Protein AF-A0A0C9XW43-F1 (afdb_monomer_lite)

InterPro domains:
  IPR022085 Oxopyrrolidines biosynthesis cluster protein G [PF12311] (62-272)
  IPR053204 Oxopyrrolidines Biosynthesis-associated Protein [PTHR38797] (157-286)

Organism: NCBI:txid1095629

Structure (mmCIF, N/CA/C/O backbone):
data_AF-A0A0C9XW43-F1
#
_entry.id   AF-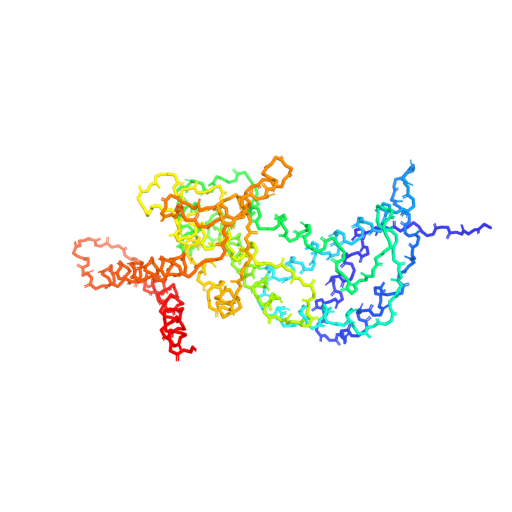A0A0C9XW43-F1
#
loop_
_atom_site.group_PDB
_atom_site.id
_atom_site.type_symbol
_atom_site.label_atom_id
_atom_site.label_alt_id
_atom_site.label_comp_id
_atom_site.label_asym_id
_atom_site.label_entity_id
_atom_site.label_seq_id
_atom_site.pdbx_PDB_ins_code
_atom_site.Cartn_x
_atom_site.Cartn_y
_atom_site.Cartn_z
_atom_site.occupancy
_atom_site.B_iso_or_equiv
_atom_site.auth_seq_id
_atom_site.auth_comp_id
_atom_site.auth_asym_id
_atom_site.auth_atom_id
_atom_site.pdbx_PDB_model_num
ATOM 1 N N . MET A 1 1 ? 35.382 6.216 -30.312 1.00 32.62 1 MET A N 1
ATOM 2 C CA . MET A 1 1 ? 34.683 7.219 -29.485 1.00 32.62 1 MET A CA 1
ATOM 3 C C . MET A 1 1 ? 33.214 6.845 -29.474 1.00 32.62 1 MET A C 1
ATOM 5 O O . MET A 1 1 ? 32.541 7.084 -30.466 1.00 32.62 1 MET A O 1
ATOM 9 N N . ALA A 1 2 ? 32.758 6.152 -28.429 1.00 34.12 2 ALA A N 1
ATOM 10 C CA . ALA A 1 2 ? 31.335 5.898 -28.245 1.00 34.12 2 ALA A CA 1
ATOM 11 C C . ALA A 1 2 ? 30.683 7.240 -27.905 1.00 34.12 2 ALA A C 1
ATOM 13 O O . ALA A 1 2 ? 31.051 7.876 -26.918 1.00 34.12 2 ALA A O 1
ATOM 14 N N . THR A 1 3 ? 29.789 7.711 -28.767 1.00 35.75 3 THR A N 1
ATOM 15 C CA . THR A 1 3 ? 28.921 8.852 -28.485 1.00 35.75 3 THR A CA 1
ATOM 16 C C . THR A 1 3 ? 27.992 8.429 -27.355 1.00 35.75 3 THR A C 1
ATOM 18 O O . THR A 1 3 ? 26.973 7.789 -27.602 1.00 35.75 3 THR A O 1
ATOM 21 N N . GLY A 1 4 ? 28.400 8.691 -26.112 1.00 41.75 4 GLY A N 1
ATOM 22 C CA . GLY A 1 4 ? 27.575 8.448 -24.938 1.00 41.75 4 GLY A CA 1
ATOM 23 C C . GLY A 1 4 ? 26.322 9.299 -25.056 1.00 41.75 4 GLY A C 1
ATOM 24 O O . GLY A 1 4 ? 26.371 10.508 -24.847 1.00 41.75 4 GLY A O 1
ATOM 25 N N . ILE A 1 5 ? 25.216 8.680 -25.461 1.00 50.56 5 ILE A N 1
ATOM 26 C CA . ILE A 1 5 ? 23.897 9.288 -25.345 1.00 50.56 5 ILE A CA 1
ATOM 27 C C . ILE A 1 5 ? 23.695 9.499 -23.847 1.00 50.56 5 ILE A C 1
ATOM 29 O O . ILE A 1 5 ? 23.709 8.529 -23.091 1.00 50.56 5 ILE A O 1
ATOM 33 N N . SER A 1 6 ? 23.578 10.754 -23.410 1.00 56.31 6 SER A N 1
ATOM 34 C CA . SER A 1 6 ? 23.291 11.057 -22.011 1.00 56.31 6 SER A CA 1
ATOM 35 C C . SER A 1 6 ? 21.967 10.391 -21.643 1.00 56.31 6 SER A C 1
ATOM 37 O O . SER A 1 6 ? 20.920 10.731 -22.200 1.00 56.31 6 SER A O 1
ATOM 39 N N . PHE A 1 7 ? 22.017 9.415 -20.746 1.00 66.06 7 PHE A N 1
ATOM 40 C CA . PHE A 1 7 ? 20.831 8.764 -20.223 1.00 66.06 7 PHE A CA 1
ATOM 41 C C . PHE A 1 7 ? 20.297 9.616 -19.073 1.00 66.06 7 PHE A C 1
ATOM 43 O O . PHE A 1 7 ? 21.024 9.885 -18.125 1.00 66.06 7 PHE A O 1
ATOM 50 N N . ASN A 1 8 ? 19.052 10.082 -19.174 1.00 77.94 8 ASN A N 1
ATOM 51 C CA . ASN A 1 8 ? 18.356 10.742 -18.072 1.00 77.94 8 ASN A CA 1
ATOM 52 C C . ASN A 1 8 ? 17.362 9.728 -17.472 1.00 77.94 8 ASN A C 1
ATOM 54 O O . ASN A 1 8 ? 16.327 9.476 -18.103 1.00 77.94 8 ASN A O 1
ATOM 58 N N . PRO A 1 9 ? 17.666 9.138 -16.298 1.00 75.94 9 PRO A N 1
ATOM 59 C CA . PRO A 1 9 ? 16.843 8.106 -15.668 1.00 75.94 9 PRO A CA 1
ATOM 60 C C . PRO A 1 9 ? 15.385 8.528 -15.479 1.00 75.94 9 PRO A C 1
ATOM 62 O O . PRO A 1 9 ? 14.469 7.797 -15.858 1.00 75.94 9 PRO A O 1
ATOM 65 N N . THR A 1 10 ? 15.164 9.748 -14.988 1.00 79.81 10 THR A N 1
ATOM 66 C CA . THR A 1 10 ? 13.828 10.299 -14.737 1.00 79.81 10 THR A CA 1
ATOM 67 C C . THR A 1 10 ? 13.021 10.439 -16.023 1.00 79.81 10 THR A C 1
ATOM 69 O O . THR A 1 10 ? 11.868 10.019 -16.086 1.00 79.81 10 THR A O 1
ATOM 72 N N . SER A 1 11 ? 13.621 11.001 -17.078 1.00 83.19 11 SER A N 1
ATOM 73 C CA . SER A 1 11 ? 12.922 11.213 -18.354 1.00 83.19 11 SER A CA 1
ATOM 74 C C . SER A 1 11 ? 12.492 9.887 -18.976 1.00 83.19 11 SER A C 1
ATOM 76 O O . SER A 1 11 ? 11.376 9.773 -19.477 1.00 83.19 11 SER A O 1
ATOM 78 N N . ARG A 1 12 ? 13.341 8.857 -18.881 1.00 83.00 12 ARG A N 1
ATOM 79 C CA . ARG A 1 12 ? 13.002 7.519 -19.369 1.00 83.00 12 ARG A CA 1
ATOM 80 C C . ARG A 1 12 ? 11.888 6.883 -18.561 1.00 83.00 12 ARG A C 1
ATOM 82 O O . ARG A 1 12 ? 10.932 6.408 -19.162 1.00 83.00 12 ARG A O 1
ATOM 89 N N . ALA A 1 13 ? 11.958 6.924 -17.231 1.00 86.38 13 ALA A N 1
ATOM 90 C CA . ALA A 1 13 ? 10.871 6.438 -16.386 1.00 86.38 13 ALA A CA 1
ATOM 91 C C . ALA A 1 13 ? 9.528 7.098 -16.757 1.00 86.38 13 ALA A C 1
ATOM 93 O O . ALA A 1 13 ? 8.529 6.406 -16.931 1.00 86.38 13 ALA A O 1
ATOM 94 N N . VAL A 1 14 ? 9.508 8.415 -16.992 1.00 86.75 14 VAL A N 1
ATOM 95 C CA . VAL A 1 14 ? 8.299 9.135 -17.428 1.00 86.75 14 VAL A CA 1
ATOM 96 C C . VAL A 1 14 ? 7.764 8.625 -18.772 1.00 86.75 14 VAL A C 1
ATOM 98 O O . VAL A 1 14 ? 6.556 8.418 -18.900 1.00 86.75 14 VAL A O 1
ATOM 101 N N . GLU A 1 15 ? 8.633 8.387 -19.759 1.00 87.06 15 GLU A N 1
ATOM 102 C CA . GLU A 1 15 ? 8.242 7.797 -21.049 1.00 87.06 15 GLU A CA 1
ATOM 103 C C . GLU A 1 15 ? 7.612 6.409 -20.862 1.00 87.06 15 GLU A C 1
ATOM 105 O O . GLU A 1 15 ? 6.527 6.153 -21.384 1.00 87.06 15 GLU A O 1
ATOM 110 N N . PHE A 1 16 ? 8.231 5.536 -20.060 1.00 88.50 16 PHE A N 1
ATOM 111 C CA . PHE A 1 16 ? 7.689 4.205 -19.764 1.00 88.50 16 PHE A CA 1
ATOM 112 C C . PHE A 1 16 ? 6.312 4.265 -19.126 1.00 88.50 16 PHE A C 1
ATOM 114 O O . PHE A 1 16 ? 5.402 3.548 -19.533 1.00 88.50 16 PHE A O 1
ATOM 121 N N . ILE A 1 17 ? 6.139 5.145 -18.145 1.00 91.94 17 ILE A N 1
ATOM 122 C CA . ILE A 1 17 ? 4.870 5.307 -17.442 1.00 91.94 17 ILE A CA 1
ATOM 123 C C . ILE A 1 17 ? 3.783 5.858 -18.367 1.00 91.94 17 ILE A C 1
ATOM 125 O O . ILE A 1 17 ? 2.618 5.469 -18.241 1.00 91.94 17 ILE A O 1
ATOM 129 N N . ALA A 1 18 ? 4.141 6.710 -19.330 1.00 90.06 18 ALA A N 1
ATOM 130 C CA . ALA A 1 18 ? 3.214 7.150 -20.366 1.00 90.06 18 ALA A CA 1
ATOM 131 C C . ALA A 1 18 ? 2.765 5.980 -21.260 1.00 90.06 18 ALA A C 1
ATOM 133 O O . ALA A 1 18 ? 1.567 5.837 -21.502 1.00 90.06 18 ALA A O 1
ATOM 134 N N . VAL A 1 19 ? 3.692 5.114 -21.683 1.00 90.56 19 VAL A N 1
ATOM 135 C CA . VAL A 1 19 ? 3.380 3.925 -22.497 1.00 90.56 19 VAL A CA 1
ATOM 136 C C . VAL A 1 19 ? 2.568 2.895 -21.702 1.00 90.56 19 VAL A C 1
ATOM 138 O O . VAL A 1 19 ? 1.585 2.363 -22.209 1.00 90.56 19 VAL A O 1
ATOM 141 N N . LEU A 1 20 ? 2.911 2.647 -20.435 1.00 91.12 20 LEU A N 1
ATOM 142 C CA . LEU A 1 20 ? 2.171 1.728 -19.565 1.00 91.12 20 LEU A CA 1
ATOM 143 C C . LEU A 1 20 ? 0.712 2.170 -19.383 1.00 91.12 20 LEU A C 1
ATOM 145 O O . LEU A 1 20 ? -0.194 1.332 -19.367 1.00 91.12 20 LEU A O 1
ATOM 149 N N . ARG A 1 21 ? 0.475 3.484 -19.284 1.00 90.12 21 ARG A N 1
ATOM 150 C CA . ARG A 1 21 ? -0.870 4.069 -19.190 1.00 90.12 21 ARG A CA 1
ATOM 151 C C . ARG A 1 21 ? -1.683 3.889 -20.472 1.00 90.12 21 ARG A C 1
ATOM 153 O O . ARG A 1 21 ? -2.909 3.821 -20.399 1.00 90.12 21 ARG A O 1
ATOM 160 N N . ASP A 1 22 ? -1.036 3.828 -21.631 1.00 91.50 22 ASP A N 1
ATOM 161 C CA . ASP A 1 22 ? -1.726 3.644 -22.900 1.00 91.50 22 ASP A CA 1
ATOM 162 C C . ASP A 1 22 ? -2.261 2.210 -23.021 1.00 91.50 22 ASP A C 1
ATOM 164 O O . ASP A 1 22 ? -1.538 1.255 -23.300 1.00 91.50 22 ASP A O 1
ATOM 168 N N . THR A 1 23 ? -3.571 2.056 -22.822 1.00 90.88 23 THR A N 1
ATOM 169 C CA . THR A 1 23 ? -4.258 0.760 -22.895 1.00 90.88 23 THR A CA 1
ATOM 170 C C . THR A 1 23 ? -4.267 0.141 -24.293 1.00 90.88 23 THR A C 1
ATOM 172 O O . THR A 1 23 ? -4.619 -1.028 -24.426 1.00 90.88 23 THR A O 1
ATOM 175 N N . THR A 1 24 ? -3.910 0.903 -25.332 1.00 93.50 24 THR A N 1
ATOM 176 C CA . THR A 1 24 ? -3.815 0.394 -26.707 1.00 93.50 24 THR A CA 1
ATOM 177 C C . THR A 1 24 ? -2.497 -0.334 -26.974 1.00 93.50 24 THR A C 1
ATOM 179 O O . THR A 1 24 ? -2.411 -1.106 -27.928 1.00 93.50 24 THR A O 1
ATOM 182 N N . VAL A 1 25 ? -1.492 -0.145 -26.112 1.00 93.00 25 VAL A N 1
ATOM 183 C CA . VAL A 1 25 ? -0.194 -0.817 -26.209 1.00 93.00 25 VAL A CA 1
ATOM 184 C C . VAL A 1 25 ? -0.242 -2.153 -25.446 1.00 93.00 25 VAL A C 1
ATOM 186 O O . VAL A 1 25 ? -0.594 -2.162 -24.259 1.00 93.00 25 VAL A O 1
ATOM 189 N N . PRO A 1 26 ? 0.103 -3.293 -26.077 1.00 93.56 26 PRO A N 1
ATOM 190 C CA . PRO A 1 26 ? 0.253 -4.579 -25.388 1.00 93.56 26 PRO A CA 1
ATOM 191 C C . PRO A 1 26 ? 1.299 -4.506 -24.271 1.00 93.56 26 PRO A C 1
ATOM 193 O O . PRO A 1 26 ? 2.324 -3.845 -24.434 1.00 93.56 26 PRO A O 1
ATOM 196 N N . LEU A 1 27 ? 1.053 -5.167 -23.136 1.00 92.69 27 LEU A N 1
ATOM 197 C CA . LEU A 1 27 ? 1.941 -5.088 -21.969 1.00 92.69 27 LEU A CA 1
ATOM 198 C C . LEU A 1 27 ? 3.315 -5.711 -22.239 1.00 92.69 27 LEU A C 1
ATOM 200 O O . LEU A 1 27 ? 4.316 -5.226 -21.720 1.00 92.69 27 LEU A O 1
ATOM 204 N N . GLU A 1 28 ? 3.364 -6.724 -23.098 1.00 90.44 28 GLU A N 1
ATOM 205 C CA . GLU A 1 28 ? 4.580 -7.392 -23.553 1.00 90.44 28 GLU A CA 1
ATOM 206 C C . GLU A 1 28 ? 5.522 -6.390 -24.224 1.00 90.44 28 GLU A C 1
ATOM 208 O O . GLU A 1 28 ? 6.699 -6.329 -23.883 1.00 90.44 28 GLU A O 1
ATOM 213 N N . ASN A 1 29 ? 4.985 -5.510 -25.075 1.00 89.88 29 ASN A N 1
ATOM 214 C CA . ASN A 1 29 ? 5.769 -4.461 -25.726 1.00 89.88 29 ASN A CA 1
ATOM 215 C C . ASN A 1 29 ? 6.320 -3.448 -24.708 1.00 89.88 29 ASN A C 1
ATOM 217 O O . ASN A 1 29 ? 7.413 -2.912 -24.891 1.00 89.88 29 ASN A O 1
ATOM 221 N N . VAL A 1 30 ? 5.569 -3.164 -23.635 1.00 89.19 30 VAL A N 1
ATOM 222 C CA . VAL A 1 30 ? 6.032 -2.273 -22.557 1.00 89.19 30 VAL A CA 1
ATOM 223 C C . VAL A 1 30 ? 7.171 -2.925 -21.773 1.00 89.19 30 VAL A C 1
ATOM 225 O O . VAL A 1 30 ? 8.178 -2.274 -21.496 1.00 89.19 30 VAL A O 1
ATOM 228 N N . ALA A 1 31 ? 7.032 -4.210 -21.442 1.00 86.94 31 ALA A N 1
ATOM 229 C CA . ALA A 1 31 ? 8.045 -4.971 -20.723 1.00 86.94 31 ALA A CA 1
ATOM 230 C C . ALA A 1 31 ? 9.330 -5.137 -21.553 1.00 86.94 31 ALA A C 1
ATOM 232 O O . ALA A 1 31 ? 10.424 -4.886 -21.048 1.00 86.94 31 ALA A O 1
ATOM 233 N N . GLU A 1 32 ? 9.210 -5.457 -22.845 1.00 85.69 32 GLU A N 1
ATOM 234 C CA . GLU A 1 32 ? 10.343 -5.533 -23.776 1.00 85.69 32 GLU A CA 1
ATOM 235 C C . GLU A 1 32 ? 11.112 -4.212 -23.863 1.00 85.69 32 GLU A C 1
ATOM 237 O O . GLU A 1 32 ? 12.344 -4.215 -23.887 1.00 85.69 32 GLU A O 1
ATOM 242 N N . LEU A 1 33 ? 10.411 -3.072 -23.850 1.00 84.44 33 LEU A N 1
ATOM 243 C CA . LEU A 1 33 ? 11.059 -1.763 -23.873 1.00 84.44 33 LEU A CA 1
ATOM 244 C C . LEU A 1 33 ? 11.955 -1.565 -22.635 1.00 84.44 33 LEU A C 1
ATOM 246 O O . LEU A 1 33 ? 13.055 -1.032 -22.768 1.00 84.44 33 LEU A O 1
ATOM 250 N N . ILE A 1 34 ? 11.534 -2.031 -21.454 1.00 82.56 34 ILE A N 1
ATOM 251 C CA . ILE A 1 34 ? 12.327 -1.938 -20.214 1.00 82.56 34 ILE A CA 1
ATOM 252 C C . ILE A 1 34 ? 13.507 -2.908 -20.254 1.00 82.56 34 ILE A C 1
ATOM 254 O O . ILE A 1 34 ? 14.633 -2.527 -19.940 1.00 82.56 34 ILE A O 1
ATOM 258 N N . ILE A 1 35 ? 13.272 -4.140 -20.702 1.00 80.94 35 ILE A N 1
ATOM 259 C CA . ILE A 1 35 ? 14.308 -5.173 -20.843 1.00 80.94 35 ILE A CA 1
ATOM 260 C C . ILE A 1 35 ? 15.390 -4.750 -21.845 1.00 80.94 35 ILE A C 1
ATOM 262 O O . ILE A 1 35 ? 16.558 -5.103 -21.686 1.00 80.94 35 ILE A O 1
ATOM 266 N N . SER A 1 36 ? 15.019 -3.973 -22.865 1.00 79.50 36 SER A N 1
ATOM 267 C CA . SER A 1 36 ? 15.947 -3.462 -23.878 1.00 79.50 36 SER A CA 1
ATOM 268 C C . SER A 1 36 ? 16.881 -2.353 -23.378 1.00 79.50 36 SER A C 1
ATOM 270 O O . SER A 1 36 ? 17.785 -1.941 -24.111 1.00 79.50 36 SER A O 1
ATOM 272 N N . LEU A 1 37 ? 16.684 -1.854 -22.150 1.00 74.25 37 LEU A N 1
ATOM 273 C CA . LEU A 1 37 ? 17.518 -0.793 -21.600 1.00 74.25 37 LEU A CA 1
ATOM 274 C C . LEU A 1 37 ? 18.972 -1.257 -21.406 1.00 74.25 37 LEU A C 1
ATOM 276 O O . LEU A 1 37 ? 19.214 -2.398 -20.999 1.00 74.25 37 LEU A O 1
ATOM 280 N N . PRO A 1 38 ? 19.959 -0.374 -21.660 1.00 67.81 38 PRO A N 1
ATOM 281 C CA . PRO A 1 38 ? 21.356 -0.673 -21.371 1.00 67.81 38 PRO A CA 1
ATOM 282 C C . PRO A 1 38 ? 21.549 -1.072 -19.904 1.00 67.81 38 PRO A C 1
ATOM 284 O O . PRO A 1 38 ? 20.895 -0.533 -19.016 1.00 67.81 38 PRO A O 1
ATOM 287 N N . ARG A 1 39 ? 22.460 -2.013 -19.642 1.00 65.75 39 ARG A N 1
ATOM 288 C CA . ARG A 1 39 ? 22.745 -2.505 -18.278 1.00 65.75 39 ARG A CA 1
ATOM 289 C C . ARG A 1 39 ? 23.665 -1.572 -17.488 1.00 65.75 39 ARG A C 1
ATOM 291 O O . ARG A 1 39 ? 23.738 -1.668 -16.271 1.00 65.75 39 ARG A O 1
ATOM 298 N N . ASP A 1 40 ? 24.377 -0.698 -18.188 1.00 60.62 40 ASP A N 1
ATOM 299 C CA . ASP A 1 40 ? 25.392 0.223 -17.682 1.00 60.62 40 ASP A CA 1
ATOM 300 C C . ASP A 1 40 ? 24.899 1.678 -17.709 1.00 60.62 40 ASP A C 1
ATOM 302 O O . ASP A 1 40 ? 25.626 2.584 -18.125 1.00 60.62 40 ASP A O 1
ATOM 306 N N . LEU A 1 41 ? 23.648 1.902 -17.282 1.00 62.66 41 LEU A N 1
ATOM 307 C CA . LEU A 1 41 ? 23.069 3.242 -17.161 1.00 62.66 41 LEU A CA 1
ATOM 308 C C . LEU A 1 41 ? 23.917 4.075 -16.199 1.00 62.66 41 LEU A C 1
ATOM 310 O O . LEU A 1 41 ? 23.804 3.959 -14.982 1.00 62.66 41 LEU A O 1
ATOM 314 N N . ARG A 1 42 ? 24.771 4.932 -16.757 1.00 55.34 42 ARG A N 1
ATOM 315 C CA . ARG A 1 42 ? 25.536 5.896 -15.970 1.00 55.34 42 ARG A CA 1
ATOM 316 C C . ARG A 1 42 ? 24.593 6.989 -15.478 1.00 55.34 42 ARG A C 1
ATOM 318 O O . ARG A 1 42 ? 23.751 7.457 -16.247 1.00 55.34 42 ARG A O 1
ATOM 325 N N . GLY A 1 43 ? 24.750 7.367 -14.210 1.00 51.91 43 GLY A N 1
ATOM 326 C CA . GLY A 1 43 ? 24.054 8.500 -13.605 1.00 51.91 43 GLY A CA 1
ATOM 327 C C . GLY A 1 43 ? 24.307 9.805 -14.364 1.00 51.91 43 GLY A C 1
ATOM 328 O O . GLY A 1 43 ? 25.201 9.907 -15.210 1.00 51.91 43 GLY A O 1
ATOM 329 N N . VAL A 1 44 ? 23.473 10.809 -14.091 1.00 48.00 44 VAL A N 1
ATOM 330 C CA . VAL A 1 44 ? 23.533 12.117 -14.765 1.00 48.00 44 VAL A CA 1
ATOM 331 C C . VAL A 1 44 ? 24.705 12.962 -14.245 1.00 48.00 44 VAL A C 1
ATOM 333 O O . VAL A 1 44 ? 25.126 13.893 -14.938 1.00 48.00 44 VAL A O 1
ATOM 336 N N . TYR A 1 45 ? 25.271 12.649 -13.072 1.00 47.78 45 TYR A N 1
ATOM 337 C CA . TYR A 1 45 ? 26.308 13.470 -12.456 1.00 47.78 45 TYR A CA 1
ATOM 338 C C . TYR A 1 45 ? 27.722 12.942 -12.731 1.00 47.78 45 TYR A C 1
ATOM 340 O O . TYR A 1 45 ? 28.019 11.748 -12.777 1.00 47.78 45 TYR A O 1
ATOM 348 N N . ALA A 1 46 ? 28.633 13.884 -12.991 1.00 39.47 46 ALA A N 1
ATOM 349 C CA . ALA A 1 46 ? 30.032 13.585 -13.250 1.00 39.47 46 ALA A CA 1
ATOM 350 C C . ALA A 1 46 ? 30.718 13.148 -11.946 1.00 39.47 46 ALA A C 1
ATOM 352 O O . ALA A 1 46 ? 31.082 13.994 -11.132 1.00 39.47 46 ALA A O 1
ATOM 353 N N . GLY A 1 47 ? 30.914 11.840 -11.773 1.00 50.72 47 GLY A N 1
ATOM 354 C CA . GLY A 1 47 ? 31.555 11.255 -10.590 1.00 50.72 47 GLY A CA 1
ATOM 355 C C . GLY A 1 47 ? 30.817 10.047 -10.016 1.00 50.72 47 GLY A C 1
ATOM 356 O O . GLY A 1 47 ? 31.430 9.301 -9.259 1.00 50.72 47 GLY A O 1
ATOM 357 N N . ASP A 1 48 ? 29.563 9.843 -10.420 1.00 50.78 48 ASP A N 1
ATOM 358 C CA . ASP A 1 48 ? 28.714 8.740 -9.973 1.00 50.78 48 ASP A CA 1
ATOM 359 C C . ASP A 1 48 ? 29.304 7.386 -10.381 1.00 50.78 48 ASP A C 1
ATOM 361 O O . ASP A 1 48 ? 29.811 7.206 -11.502 1.00 50.78 48 ASP A O 1
ATOM 365 N N . GLU A 1 49 ? 29.224 6.405 -9.480 1.00 55.28 49 GLU A N 1
ATOM 366 C CA . GLU A 1 49 ? 29.548 5.030 -9.839 1.00 55.28 49 GLU A CA 1
ATOM 367 C C . GLU A 1 49 ? 28.581 4.531 -10.940 1.00 55.28 49 GLU A C 1
ATOM 369 O O . GLU A 1 49 ? 27.418 4.937 -10.993 1.00 55.28 49 GLU A O 1
ATOM 374 N N . PRO A 1 50 ? 29.014 3.631 -11.848 1.00 52.28 50 PRO A N 1
ATOM 375 C CA . PRO A 1 50 ? 28.204 3.154 -12.982 1.00 52.28 50 PRO A CA 1
ATOM 376 C C . PRO A 1 50 ? 26.840 2.522 -12.636 1.00 52.28 50 PRO A C 1
ATOM 378 O O . PRO A 1 50 ? 26.091 2.179 -13.544 1.00 52.28 50 PRO A O 1
ATOM 381 N N . ASN A 1 51 ? 26.548 2.315 -11.353 1.00 56.53 51 ASN A N 1
ATOM 382 C CA . ASN A 1 51 ? 25.365 1.658 -10.801 1.00 56.53 51 ASN A CA 1
ATOM 383 C C . ASN A 1 51 ? 24.311 2.648 -10.246 1.00 56.53 51 ASN A C 1
ATOM 385 O O . ASN A 1 51 ? 23.173 2.234 -10.019 1.00 56.53 51 ASN A O 1
ATOM 389 N N . GLU A 1 52 ? 24.633 3.937 -10.073 1.00 63.53 52 GLU A N 1
ATOM 390 C CA . GLU A 1 52 ? 23.690 4.934 -9.530 1.00 63.53 52 GLU A CA 1
ATOM 391 C C . GLU A 1 52 ? 22.571 5.278 -10.529 1.00 63.53 52 GLU A C 1
ATOM 393 O O . GLU A 1 52 ? 21.404 5.369 -10.153 1.00 63.53 52 GLU A O 1
ATOM 398 N N . GLY A 1 53 ? 22.872 5.329 -11.832 1.00 75.94 53 GLY A N 1
ATOM 399 C CA . GLY A 1 53 ? 21.866 5.627 -12.861 1.00 75.94 53 GLY A CA 1
ATOM 400 C C . GLY A 1 53 ? 20.788 4.545 -13.024 1.00 75.94 53 GLY A C 1
ATOM 401 O O . GLY A 1 53 ? 19.652 4.858 -13.389 1.00 75.94 53 GLY A O 1
ATOM 402 N N . VAL A 1 54 ? 21.114 3.280 -12.729 1.00 79.19 54 VAL A N 1
ATOM 403 C CA . VAL A 1 54 ? 20.138 2.176 -12.694 1.00 79.19 54 VAL A CA 1
ATOM 404 C C . VAL A 1 54 ? 19.235 2.298 -11.465 1.00 79.19 54 VAL A C 1
ATOM 406 O O . VAL A 1 54 ? 18.022 2.128 -11.588 1.00 79.19 54 VAL A O 1
ATOM 409 N N . ALA A 1 55 ? 19.808 2.609 -10.298 1.00 84.31 55 ALA A N 1
ATOM 410 C CA . ALA A 1 55 ? 19.054 2.796 -9.061 1.00 84.31 55 ALA A CA 1
ATOM 411 C C . ALA A 1 55 ? 18.027 3.928 -9.202 1.00 84.31 55 ALA A C 1
ATOM 413 O O . ALA A 1 55 ? 16.844 3.712 -8.937 1.00 84.31 55 ALA A O 1
ATOM 414 N N . ASP A 1 56 ? 18.457 5.085 -9.712 1.00 85.69 56 ASP A N 1
ATOM 415 C CA . ASP A 1 56 ? 17.586 6.234 -9.972 1.00 85.69 56 ASP A CA 1
ATOM 416 C C . ASP A 1 56 ? 16.472 5.887 -10.960 1.00 85.69 56 ASP A C 1
ATOM 418 O O . ASP A 1 56 ? 15.306 6.213 -10.741 1.00 85.69 56 ASP A O 1
ATOM 422 N N . PHE A 1 57 ? 16.811 5.195 -12.052 1.00 87.06 57 PHE A N 1
ATOM 423 C CA . PHE A 1 57 ? 15.823 4.784 -13.045 1.00 87.06 57 PHE A CA 1
ATOM 424 C C . PHE A 1 57 ? 14.738 3.907 -12.418 1.00 87.06 57 PHE A C 1
ATOM 426 O O . PHE A 1 57 ? 13.553 4.186 -12.595 1.00 87.06 57 PHE A O 1
ATOM 433 N N . LEU A 1 58 ? 15.139 2.869 -11.679 1.00 89.00 58 LEU A N 1
ATOM 434 C CA . LEU A 1 58 ? 14.215 1.950 -11.016 1.00 89.00 58 LEU A CA 1
ATOM 435 C C . LEU A 1 58 ? 13.373 2.670 -9.961 1.00 89.00 58 LEU A C 1
ATOM 437 O O . LEU A 1 58 ? 12.169 2.438 -9.886 1.00 89.00 58 LEU A O 1
ATOM 441 N N . TRP A 1 59 ? 13.974 3.582 -9.194 1.00 91.88 59 TRP A N 1
ATOM 442 C CA . TRP A 1 59 ? 13.252 4.406 -8.229 1.00 91.88 59 TRP A CA 1
ATOM 443 C C . TRP A 1 59 ? 12.137 5.211 -8.905 1.00 91.88 59 TRP A C 1
ATOM 445 O O . TRP A 1 59 ? 10.966 5.063 -8.551 1.00 91.88 59 TRP A O 1
ATOM 455 N N . PHE A 1 60 ? 12.468 5.997 -9.936 1.00 92.19 60 PHE A N 1
ATOM 456 C CA . PHE A 1 60 ? 11.485 6.812 -10.657 1.00 92.19 60 PHE A CA 1
ATOM 457 C C . PHE A 1 60 ? 10.462 5.972 -11.431 1.00 92.19 60 PHE A C 1
ATOM 459 O O . PHE A 1 60 ? 9.302 6.375 -11.550 1.00 92.19 60 PHE A O 1
ATOM 466 N N . LEU A 1 61 ? 10.861 4.804 -11.944 1.00 93.00 61 LEU A N 1
ATOM 467 C CA . LEU A 1 61 ? 9.948 3.852 -12.573 1.00 93.00 61 LEU A CA 1
ATOM 468 C C . LEU A 1 61 ? 8.884 3.403 -11.570 1.00 93.00 61 LEU A C 1
ATOM 470 O O . LEU A 1 61 ? 7.692 3.491 -11.868 1.00 93.00 61 LEU A O 1
ATOM 474 N N . TRP A 1 62 ? 9.290 2.965 -10.377 1.00 95.81 62 TRP A N 1
ATOM 475 C CA . TRP A 1 62 ? 8.349 2.510 -9.357 1.00 95.81 62 TRP A CA 1
ATOM 476 C C . TRP A 1 62 ? 7.522 3.646 -8.764 1.00 95.81 62 TRP A C 1
ATOM 478 O O . TRP A 1 62 ? 6.334 3.451 -8.520 1.00 95.81 62 TRP A O 1
ATOM 488 N N . GLU A 1 63 ? 8.081 4.847 -8.599 1.00 95.12 63 GLU A N 1
ATOM 489 C CA . GLU A 1 63 ? 7.296 6.015 -8.190 1.00 95.12 63 GLU A CA 1
ATOM 490 C C . GLU A 1 63 ? 6.189 6.326 -9.194 1.00 95.12 63 GLU A C 1
ATOM 492 O O . GLU A 1 63 ? 5.025 6.444 -8.813 1.00 95.12 63 GLU A O 1
ATOM 497 N N . GLY A 1 64 ? 6.528 6.407 -10.482 1.00 95.25 64 GLY A N 1
ATOM 498 C CA . GLY A 1 64 ? 5.543 6.674 -11.521 1.00 95.25 64 GLY A CA 1
ATOM 499 C C . GLY A 1 64 ? 4.541 5.528 -11.697 1.00 95.25 64 GLY A C 1
ATOM 500 O O . GLY A 1 64 ? 3.374 5.774 -12.006 1.00 95.25 64 GLY A O 1
ATOM 501 N N . PHE A 1 65 ? 4.959 4.284 -11.455 1.00 96.06 65 PHE A N 1
ATOM 502 C CA . PHE A 1 65 ? 4.084 3.113 -11.456 1.00 96.06 65 PHE A CA 1
ATOM 503 C C . PHE A 1 65 ? 3.054 3.177 -10.323 1.00 96.06 65 PHE A C 1
ATOM 505 O O . PHE A 1 65 ? 1.859 2.994 -10.564 1.00 96.06 65 PHE A O 1
ATOM 512 N N . LEU A 1 66 ? 3.489 3.490 -9.100 1.00 96.75 66 LEU A N 1
ATOM 513 C CA . LEU A 1 66 ? 2.588 3.636 -7.957 1.00 96.75 66 LEU A CA 1
ATOM 514 C C . LEU A 1 66 ? 1.692 4.872 -8.089 1.00 96.75 66 LEU A C 1
ATOM 516 O O . LEU A 1 66 ? 0.517 4.796 -7.739 1.00 96.75 66 LEU A O 1
ATOM 520 N N . ASP A 1 67 ? 2.171 5.955 -8.704 1.00 95.31 67 ASP A N 1
AT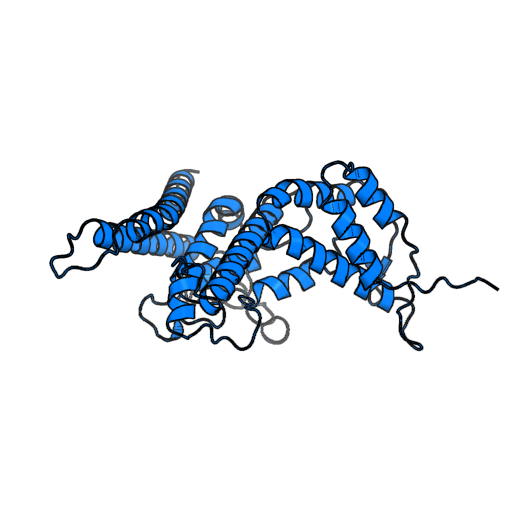OM 521 C CA . ASP A 1 67 ? 1.335 7.109 -9.051 1.00 95.31 67 ASP A CA 1
ATOM 522 C C . ASP A 1 67 ? 0.165 6.728 -9.982 1.00 95.31 67 ASP A C 1
ATOM 524 O O . ASP A 1 67 ? -0.903 7.342 -9.908 1.00 95.31 67 ASP A O 1
ATOM 528 N N . LEU A 1 68 ? 0.334 5.747 -10.883 1.00 94.38 68 LEU A N 1
ATOM 529 C CA . LEU A 1 68 ? -0.772 5.251 -11.718 1.00 94.38 68 LEU A CA 1
ATOM 530 C C . LEU A 1 68 ? -1.835 4.539 -10.878 1.00 94.38 68 LEU A C 1
ATOM 532 O O . LEU A 1 68 ? -3.027 4.735 -11.127 1.00 94.38 68 LEU A O 1
ATOM 536 N N . ALA A 1 69 ? -1.405 3.727 -9.909 1.00 94.75 69 ALA A N 1
ATOM 537 C CA . ALA A 1 69 ? -2.299 3.008 -9.008 1.00 94.75 69 ALA A CA 1
ATOM 538 C C . ALA A 1 69 ? -3.034 3.968 -8.059 1.00 94.75 69 ALA A C 1
ATOM 540 O O . ALA A 1 69 ? -4.249 3.896 -7.915 1.00 94.75 69 ALA A O 1
ATOM 541 N N . GLU A 1 70 ? -2.325 4.943 -7.490 1.00 94.94 70 GLU A N 1
ATOM 542 C CA . GLU A 1 70 ? -2.900 5.979 -6.628 1.00 94.94 70 GLU A CA 1
ATOM 543 C C . GLU A 1 70 ? -3.997 6.795 -7.329 1.00 94.94 70 GLU A C 1
ATOM 545 O O . GLU A 1 70 ? -5.012 7.132 -6.716 1.00 94.94 70 GLU A O 1
ATOM 550 N N . LYS A 1 71 ? -3.815 7.119 -8.615 1.00 93.12 71 LYS A N 1
ATOM 551 C CA . LYS A 1 71 ? -4.730 7.997 -9.364 1.00 93.12 71 LYS A CA 1
ATOM 552 C C . LYS A 1 71 ? -6.060 7.344 -9.729 1.00 93.12 71 LYS A C 1
ATOM 554 O O . LYS A 1 71 ? -7.083 8.022 -9.683 1.00 93.12 71 LYS A O 1
ATOM 559 N N . ASP A 1 72 ? -6.059 6.073 -10.130 1.00 91.06 72 ASP A N 1
ATOM 560 C CA . ASP A 1 72 ? -7.283 5.387 -10.558 1.00 91.06 72 ASP A CA 1
ATOM 561 C C . ASP A 1 72 ? -7.185 3.872 -10.345 1.00 91.06 72 ASP A C 1
ATOM 563 O O . ASP A 1 72 ? -6.343 3.189 -10.935 1.00 91.06 72 ASP A O 1
ATOM 567 N N . VAL A 1 73 ? -8.134 3.331 -9.578 1.00 91.25 73 VAL A N 1
ATOM 568 C CA . VAL A 1 73 ? -8.278 1.891 -9.323 1.00 91.25 73 VAL A CA 1
ATOM 569 C C . VAL A 1 73 ? -8.432 1.059 -10.597 1.00 91.25 73 VAL A C 1
ATOM 571 O O . VAL A 1 73 ? -8.107 -0.128 -10.604 1.00 91.25 73 VAL A O 1
ATOM 574 N N . LYS A 1 74 ? -8.895 1.660 -11.702 1.00 91.50 74 LYS A N 1
ATOM 575 C CA . LYS A 1 74 ? -8.998 0.990 -13.008 1.00 91.50 74 LYS A CA 1
ATOM 576 C C . LYS A 1 74 ? -7.642 0.575 -13.570 1.00 91.50 74 LYS A C 1
ATOM 578 O O . LYS A 1 74 ? -7.593 -0.351 -14.376 1.00 91.50 74 LYS A O 1
ATOM 583 N N . ASN A 1 75 ? -6.554 1.213 -13.135 1.00 91.62 75 ASN A N 1
ATOM 584 C CA . ASN A 1 75 ? -5.206 0.836 -13.546 1.00 91.62 75 ASN A CA 1
ATOM 585 C C . ASN A 1 75 ? -4.712 -0.418 -12.815 1.00 91.62 75 ASN A C 1
ATOM 587 O O . ASN A 1 75 ? -3.838 -1.103 -13.339 1.00 91.62 75 ASN A O 1
ATOM 591 N N . HIS A 1 76 ? -5.283 -0.765 -11.651 1.00 95.00 76 HIS A N 1
ATOM 592 C CA . HIS A 1 76 ? -4.771 -1.852 -10.812 1.00 95.00 76 HIS A CA 1
ATOM 593 C C . HIS A 1 76 ? -4.630 -3.184 -11.562 1.00 95.00 76 HIS A C 1
ATOM 595 O O . HIS A 1 76 ? -3.542 -3.752 -11.504 1.00 95.00 76 HIS A O 1
ATOM 601 N N . PRO A 1 77 ? -5.642 -3.700 -12.297 1.00 95.31 77 PRO A N 1
ATOM 602 C CA . PRO A 1 77 ? -5.496 -4.983 -12.982 1.00 95.31 77 PRO A CA 1
ATOM 603 C C . PRO A 1 77 ? -4.346 -4.968 -13.991 1.00 95.31 77 PRO A C 1
ATOM 605 O O . PRO A 1 77 ? -3.498 -5.850 -13.948 1.00 95.31 77 PRO A O 1
ATOM 608 N N . ARG A 1 78 ? -4.267 -3.925 -14.826 1.00 94.00 78 ARG A N 1
ATOM 609 C CA . ARG A 1 78 ? -3.209 -3.771 -15.832 1.00 94.00 78 ARG A CA 1
ATOM 610 C C . ARG A 1 78 ? -1.824 -3.662 -15.193 1.00 94.00 78 ARG A C 1
ATOM 612 O O . ARG A 1 78 ? -0.894 -4.302 -15.666 1.00 94.00 78 ARG A O 1
ATOM 619 N N . SER A 1 79 ? -1.697 -2.894 -14.112 1.00 95.31 79 SER A N 1
ATOM 620 C CA . SER A 1 79 ? -0.446 -2.753 -13.364 1.00 95.31 79 SER A CA 1
ATOM 621 C C . SER A 1 79 ? 0.026 -4.078 -12.759 1.00 95.31 79 SER A C 1
ATOM 623 O O . SER A 1 79 ? 1.221 -4.348 -12.770 1.00 95.31 79 SER A O 1
ATOM 625 N N . ARG A 1 80 ? -0.883 -4.929 -12.264 1.00 96.12 80 ARG A N 1
ATOM 626 C CA . ARG A 1 80 ? -0.518 -6.265 -11.757 1.00 96.12 80 ARG A CA 1
ATOM 627 C C . ARG A 1 80 ? -0.040 -7.190 -12.868 1.00 96.12 80 ARG A C 1
ATOM 629 O O . ARG A 1 80 ? 1.016 -7.789 -12.724 1.00 96.12 80 ARG A O 1
ATOM 636 N N . GLU A 1 81 ? -0.783 -7.267 -13.973 1.00 95.19 81 GLU A N 1
ATOM 637 C CA . GLU A 1 81 ? -0.384 -8.082 -15.129 1.00 95.19 81 GLU A CA 1
ATOM 638 C C . GLU A 1 81 ? 0.982 -7.647 -15.667 1.00 95.19 81 GLU A C 1
ATOM 640 O O . GLU A 1 81 ? 1.822 -8.478 -15.987 1.00 95.19 81 GLU A O 1
ATOM 645 N N . PHE A 1 82 ? 1.252 -6.340 -15.677 1.00 94.00 82 PHE A N 1
ATOM 646 C CA . PHE A 1 82 ? 2.560 -5.815 -16.046 1.00 94.00 82 PHE A CA 1
ATOM 647 C C . PHE A 1 82 ? 3.687 -6.323 -15.133 1.00 94.00 82 PHE A C 1
ATOM 649 O O . PHE A 1 82 ? 4.726 -6.734 -15.637 1.00 94.00 82 PHE A O 1
ATOM 656 N N . LEU A 1 83 ? 3.486 -6.348 -13.811 1.00 94.50 83 LEU A N 1
ATOM 657 C CA . LEU A 1 83 ? 4.489 -6.884 -12.883 1.00 94.50 83 LEU A CA 1
ATOM 658 C C . LEU A 1 83 ? 4.729 -8.386 -13.078 1.00 94.50 83 LEU A C 1
ATOM 660 O O . LEU A 1 83 ? 5.865 -8.837 -12.958 1.00 94.50 83 LEU A O 1
ATOM 664 N N . LYS A 1 84 ? 3.683 -9.153 -13.409 1.00 93.81 84 LYS A N 1
ATOM 665 C CA . LYS A 1 84 ? 3.799 -10.594 -13.686 1.00 93.81 84 LYS A CA 1
ATOM 666 C C . LYS A 1 84 ? 4.643 -10.893 -14.914 1.00 93.81 84 LYS A C 1
ATOM 668 O O . LYS A 1 84 ? 5.302 -11.922 -14.960 1.00 93.81 84 LYS A O 1
ATOM 673 N N . LEU A 1 85 ? 4.669 -10.001 -15.903 1.00 91.19 85 LEU A N 1
ATOM 674 C CA . LEU A 1 85 ? 5.506 -10.216 -17.082 1.00 91.19 85 LEU A CA 1
ATOM 675 C C . LEU A 1 85 ? 6.985 -10.352 -16.711 1.00 91.19 85 LEU A C 1
ATOM 677 O O . LEU A 1 85 ? 7.681 -11.179 -17.291 1.00 91.19 85 LEU A O 1
ATOM 681 N N . PHE A 1 86 ? 7.456 -9.629 -15.696 1.00 85.94 86 PHE A N 1
ATOM 682 C CA . PHE A 1 86 ? 8.848 -9.735 -15.265 1.00 85.94 86 PHE A CA 1
ATOM 683 C C . PHE A 1 86 ? 9.200 -11.097 -14.649 1.00 85.94 86 PHE A C 1
ATOM 685 O O . PHE A 1 86 ? 10.352 -11.512 -14.660 1.00 85.94 86 PHE A O 1
ATOM 692 N N . THR A 1 87 ? 8.220 -11.862 -14.162 1.00 80.69 87 THR A N 1
ATOM 693 C CA . THR A 1 87 ? 8.496 -13.191 -13.590 1.00 80.69 87 THR A CA 1
ATOM 694 C C . THR A 1 87 ? 8.653 -14.283 -14.649 1.00 80.69 87 THR A C 1
ATOM 696 O O . THR A 1 87 ? 9.163 -15.362 -14.344 1.00 80.69 87 THR A O 1
ATOM 699 N N . VAL A 1 88 ? 8.254 -14.011 -15.896 1.00 80.94 88 VAL A N 1
ATOM 700 C CA . VAL A 1 88 ? 8.278 -14.980 -17.006 1.00 80.94 88 VAL A CA 1
ATOM 701 C C . VAL A 1 88 ? 9.220 -14.594 -18.145 1.00 80.94 88 VAL A C 1
ATOM 703 O O . VAL A 1 88 ? 9.535 -15.435 -18.990 1.00 80.94 88 VAL A O 1
ATOM 706 N N . LEU A 1 89 ? 9.670 -13.341 -18.198 1.00 78.06 89 LEU A N 1
ATOM 707 C CA . LEU A 1 89 ? 10.580 -12.869 -19.234 1.00 78.06 89 LEU A CA 1
ATOM 708 C C . LEU A 1 89 ? 12.033 -13.250 -18.910 1.00 78.06 89 LEU A C 1
ATOM 710 O O . LEU A 1 89 ? 12.436 -13.377 -17.757 1.00 78.06 89 LEU A O 1
ATOM 714 N N . ASN A 1 90 ? 12.836 -13.471 -19.955 1.00 70.62 90 ASN A N 1
ATOM 715 C CA . ASN A 1 90 ? 14.264 -13.741 -19.799 1.00 70.62 90 ASN A CA 1
ATOM 716 C C . ASN A 1 90 ? 15.017 -12.413 -19.675 1.00 70.62 90 ASN A C 1
ATOM 718 O O . ASN A 1 90 ? 15.253 -11.727 -20.672 1.00 70.62 90 ASN A O 1
ATOM 722 N N . GLU A 1 91 ? 15.356 -12.042 -18.449 1.00 70.31 91 GLU A N 1
ATOM 723 C CA . GLU A 1 91 ? 15.773 -10.683 -18.133 1.00 70.31 91 GLU A CA 1
ATOM 724 C C . GLU A 1 91 ? 17.287 -10.505 -18.006 1.00 70.31 91 GLU A C 1
ATOM 726 O O . GLU A 1 91 ? 18.018 -11.428 -17.633 1.00 70.31 91 GLU A O 1
ATOM 731 N N . PRO A 1 92 ? 17.793 -9.291 -18.282 1.00 71.69 92 PRO A N 1
ATOM 732 C CA . PRO A 1 92 ? 19.139 -8.921 -17.896 1.00 71.69 92 PRO A CA 1
ATOM 733 C C . PRO A 1 92 ? 19.282 -8.874 -16.371 1.00 71.69 92 PRO A C 1
ATOM 735 O O . PRO A 1 92 ? 18.386 -8.453 -15.643 1.00 71.69 92 PRO A O 1
ATOM 738 N N . THR A 1 93 ? 20.468 -9.239 -15.898 1.00 80.31 93 THR A N 1
ATOM 739 C CA . THR A 1 93 ? 20.902 -8.959 -14.530 1.00 80.31 93 THR A CA 1
ATOM 740 C C . THR A 1 93 ? 21.426 -7.525 -14.443 1.00 80.31 93 THR A C 1
ATOM 742 O O . THR A 1 93 ? 22.219 -7.097 -15.290 1.00 80.31 93 THR A O 1
ATOM 745 N N . TYR A 1 94 ? 21.001 -6.803 -13.411 1.00 76.94 94 TYR A N 1
ATOM 746 C CA . TYR A 1 94 ? 21.443 -5.464 -13.038 1.00 76.94 94 TYR A CA 1
ATOM 747 C C . TYR A 1 94 ? 22.330 -5.545 -11.795 1.00 76.94 94 TYR A C 1
ATOM 749 O O . TYR A 1 94 ? 22.061 -6.334 -10.891 1.00 76.94 94 TYR A O 1
ATOM 757 N N . LEU A 1 95 ? 23.369 -4.711 -11.730 1.00 76.56 95 LEU A N 1
ATOM 758 C CA . LEU A 1 95 ? 24.192 -4.565 -10.531 1.00 76.56 95 LEU A CA 1
ATOM 759 C C . LEU A 1 95 ? 23.683 -3.372 -9.718 1.00 76.56 95 LEU A C 1
ATOM 761 O O . LEU A 1 95 ? 23.931 -2.224 -10.083 1.00 76.56 95 LEU A O 1
ATOM 765 N N . LEU A 1 96 ? 22.990 -3.643 -8.615 1.00 79.75 96 LEU A N 1
ATOM 766 C CA . LEU A 1 96 ? 22.463 -2.627 -7.708 1.00 79.75 96 LEU A CA 1
ATOM 767 C C . LEU A 1 96 ? 23.172 -2.741 -6.358 1.00 79.75 96 LEU A C 1
ATOM 769 O O . LEU A 1 96 ? 23.099 -3.777 -5.702 1.00 79.75 96 LEU A O 1
ATOM 773 N N . TRP A 1 97 ? 23.890 -1.687 -5.960 1.00 80.25 97 TRP A N 1
ATOM 774 C CA . TRP A 1 97 ? 24.630 -1.620 -4.686 1.00 80.25 97 TRP A CA 1
ATOM 775 C C . TRP A 1 97 ? 25.511 -2.853 -4.409 1.00 80.25 97 TRP A C 1
ATOM 777 O O . TRP A 1 97 ? 25.553 -3.385 -3.301 1.00 80.25 97 TRP A O 1
ATOM 787 N N . GLY A 1 98 ? 26.196 -3.343 -5.445 1.00 75.19 98 GLY A N 1
ATOM 788 C CA . GLY A 1 98 ? 27.085 -4.506 -5.353 1.00 75.19 98 GLY A CA 1
ATOM 789 C C . GLY A 1 98 ? 26.384 -5.869 -5.378 1.00 75.19 98 GLY A C 1
ATOM 790 O O . GLY A 1 98 ? 27.066 -6.884 -5.270 1.00 75.19 98 GLY A O 1
ATOM 791 N N . SER A 1 99 ? 25.058 -5.910 -5.546 1.00 80.69 99 SER A N 1
ATOM 792 C CA . SER A 1 99 ? 24.278 -7.144 -5.686 1.00 80.69 99 SER A CA 1
ATOM 793 C C . SER A 1 99 ? 23.729 -7.301 -7.102 1.00 80.69 99 SER A C 1
ATOM 795 O O . SER A 1 99 ? 23.227 -6.349 -7.697 1.00 80.69 99 SER A O 1
ATOM 797 N N . GLU A 1 100 ? 23.813 -8.515 -7.636 1.00 84.06 100 GLU A N 1
ATOM 798 C CA . GLU A 1 100 ? 23.203 -8.888 -8.911 1.00 84.06 100 GLU A CA 1
ATOM 799 C C . GLU A 1 100 ? 21.715 -9.202 -8.716 1.00 84.06 100 GLU A C 1
ATOM 801 O O . GLU A 1 100 ? 21.363 -10.085 -7.934 1.00 84.06 100 GLU A O 1
ATOM 806 N N . LEU A 1 101 ? 20.846 -8.470 -9.416 1.00 85.12 101 LEU A N 1
ATOM 807 C CA . LEU A 1 101 ? 19.389 -8.586 -9.321 1.00 85.12 101 LEU A CA 1
ATOM 808 C C . LEU A 1 101 ? 18.733 -8.616 -10.709 1.00 85.12 101 LEU A C 1
ATOM 810 O O . LEU A 1 101 ? 19.283 -8.111 -11.683 1.00 85.12 101 LEU A O 1
ATOM 814 N N . THR A 1 102 ? 17.534 -9.180 -10.794 1.00 88.00 102 THR A N 1
ATOM 815 C CA . THR A 1 102 ? 16.665 -9.200 -11.992 1.00 88.00 102 THR A CA 1
ATOM 816 C C . THR A 1 102 ? 15.398 -8.378 -11.734 1.00 88.00 102 THR A C 1
ATOM 818 O O . THR A 1 102 ? 15.067 -8.130 -10.573 1.00 88.00 102 THR A O 1
ATOM 821 N N . LEU A 1 103 ? 14.673 -7.945 -12.772 1.00 87.75 103 LEU A N 1
ATOM 822 C CA . LEU A 1 103 ? 13.398 -7.230 -12.586 1.00 87.75 103 LEU A CA 1
ATOM 823 C C . LEU A 1 103 ? 12.312 -8.158 -12.035 1.00 87.75 103 LEU A C 1
ATOM 825 O O . LEU A 1 103 ? 11.433 -7.676 -11.330 1.00 87.75 103 LEU A O 1
ATOM 829 N N . ALA A 1 104 ? 12.432 -9.473 -12.226 1.00 89.44 104 ALA A N 1
ATOM 830 C CA . ALA A 1 104 ? 11.620 -10.488 -11.565 1.00 89.44 104 ALA A CA 1
ATOM 831 C C . ALA A 1 104 ? 11.636 -10.343 -10.034 1.00 89.44 104 ALA A C 1
ATOM 833 O O . ALA A 1 104 ? 10.659 -10.673 -9.375 1.00 89.44 104 ALA A O 1
ATOM 834 N N . GLN A 1 105 ? 12.723 -9.826 -9.452 1.00 90.31 105 GLN A N 1
ATOM 835 C CA . GLN A 1 105 ? 12.834 -9.565 -8.009 1.00 90.31 105 GLN A CA 1
ATOM 836 C C . GLN A 1 105 ? 12.279 -8.192 -7.597 1.00 90.31 105 GLN A C 1
ATOM 838 O O . GLN A 1 105 ? 12.326 -7.848 -6.418 1.00 90.31 105 GLN A O 1
ATOM 843 N N . LEU A 1 106 ? 11.779 -7.402 -8.554 1.00 92.56 106 LEU A N 1
ATOM 844 C CA . LEU A 1 106 ? 11.204 -6.068 -8.365 1.00 92.56 106 LEU A CA 1
ATOM 845 C C . LEU A 1 106 ? 12.102 -5.152 -7.503 1.00 92.56 106 LEU A C 1
ATOM 847 O O . LEU A 1 106 ? 11.662 -4.612 -6.481 1.00 92.56 106 LEU A O 1
ATOM 851 N N . PRO A 1 107 ? 13.385 -4.975 -7.883 1.00 90.81 107 PRO A N 1
ATOM 852 C CA . PRO A 1 107 ? 14.372 -4.262 -7.078 1.00 90.81 107 PRO A CA 1
ATOM 853 C C . PRO A 1 107 ? 13.912 -2.835 -6.790 1.00 90.81 107 PRO A C 1
ATOM 855 O O . PRO A 1 107 ? 13.478 -2.139 -7.696 1.00 90.81 107 PRO A O 1
ATOM 858 N N . LEU A 1 108 ? 14.032 -2.389 -5.537 1.00 92.75 108 LEU A N 1
ATOM 859 C CA . LEU A 1 108 ? 13.553 -1.094 -5.021 1.00 92.75 108 LEU A CA 1
ATOM 860 C C . LEU A 1 108 ? 12.030 -0.908 -4.941 1.00 92.75 108 LEU A C 1
ATOM 862 O O . LEU A 1 108 ? 11.609 0.000 -4.226 1.00 92.75 108 LEU A O 1
ATOM 866 N N . LEU A 1 109 ? 11.187 -1.760 -5.544 1.00 95.69 109 LEU A N 1
ATOM 867 C CA . LEU A 1 109 ? 9.729 -1.596 -5.440 1.00 95.69 109 LEU A CA 1
ATOM 868 C C . LEU A 1 109 ? 9.277 -1.610 -3.976 1.00 95.69 109 LEU A C 1
ATOM 870 O O . LEU A 1 109 ? 8.482 -0.765 -3.570 1.00 95.69 109 LEU A O 1
ATOM 874 N N . GLY A 1 110 ? 9.817 -2.521 -3.161 1.00 94.81 110 GLY A N 1
ATOM 875 C CA . GLY A 1 110 ? 9.526 -2.582 -1.725 1.00 94.81 110 GLY A CA 1
ATOM 876 C C . GLY A 1 110 ? 9.915 -1.302 -0.972 1.00 94.81 110 GLY A C 1
ATOM 877 O O . GLY A 1 110 ? 9.137 -0.826 -0.147 1.00 94.81 110 GLY A O 1
ATOM 878 N N . ALA A 1 111 ? 11.068 -0.707 -1.298 1.00 93.94 111 ALA A N 1
ATOM 879 C CA . ALA A 1 111 ? 11.534 0.543 -0.692 1.00 93.94 111 ALA A CA 1
ATOM 880 C C . ALA A 1 111 ? 10.630 1.726 -1.074 1.00 93.94 111 ALA A C 1
ATOM 882 O O . ALA A 1 111 ? 10.140 2.436 -0.198 1.00 93.94 111 ALA A O 1
ATOM 883 N N . VAL A 1 112 ? 10.302 1.869 -2.361 1.00 96.25 112 VAL A N 1
ATOM 884 C CA . VAL A 1 112 ? 9.382 2.917 -2.831 1.00 96.25 112 VAL A CA 1
ATOM 885 C C . VAL A 1 112 ? 7.979 2.717 -2.244 1.00 96.25 112 VAL A C 1
ATOM 887 O O . VAL A 1 112 ? 7.325 3.672 -1.827 1.00 96.25 112 VAL A O 1
ATOM 890 N N . SER A 1 113 ? 7.516 1.469 -2.130 1.00 97.12 113 SER A N 1
ATOM 891 C CA . SER A 1 113 ? 6.220 1.149 -1.516 1.00 97.12 113 SER A CA 1
ATOM 892 C C . SER A 1 113 ? 6.190 1.523 -0.034 1.00 97.12 113 SER A C 1
ATOM 894 O O . SER A 1 113 ? 5.205 2.091 0.440 1.00 97.12 113 SER A O 1
ATOM 896 N N . ARG A 1 114 ? 7.286 1.262 0.693 1.00 94.25 114 ARG A N 1
ATOM 897 C CA . ARG A 1 114 ? 7.452 1.631 2.104 1.00 94.25 114 ARG A CA 1
ATOM 898 C C . ARG A 1 114 ? 7.303 3.139 2.314 1.00 94.25 114 ARG A C 1
ATOM 900 O O . ARG A 1 114 ? 6.655 3.535 3.285 1.00 94.25 114 ARG A O 1
ATOM 907 N N . ASP A 1 115 ? 7.834 3.950 1.403 1.00 92.56 115 ASP A N 1
ATOM 908 C CA . ASP A 1 115 ? 7.706 5.410 1.433 1.00 92.56 115 ASP A CA 1
ATOM 909 C C . ASP A 1 115 ? 6.285 5.897 1.144 1.00 92.56 115 ASP A C 1
ATOM 911 O O . ASP A 1 115 ? 5.876 6.941 1.655 1.00 92.56 115 ASP A O 1
ATOM 915 N N . ARG A 1 116 ? 5.501 5.150 0.357 1.00 92.25 116 ARG A N 1
ATOM 916 C CA . ARG A 1 116 ? 4.089 5.484 0.103 1.00 92.25 116 ARG A CA 1
ATOM 917 C C . ARG A 1 116 ? 3.188 5.208 1.297 1.00 92.25 116 ARG A C 1
ATOM 919 O O . ARG A 1 116 ? 2.251 5.962 1.518 1.00 92.25 116 ARG A O 1
ATOM 926 N N . ILE A 1 117 ? 3.481 4.181 2.089 1.00 90.69 117 ILE A N 1
ATOM 927 C CA . ILE A 1 117 ? 2.676 3.842 3.272 1.00 90.69 117 ILE A CA 1
ATOM 928 C C . ILE A 1 117 ? 3.146 4.529 4.565 1.00 90.69 117 ILE A C 1
ATOM 930 O O . ILE A 1 117 ? 2.581 4.283 5.627 1.00 90.69 117 ILE A O 1
ATOM 934 N N . ASN A 1 118 ? 4.197 5.354 4.507 1.00 87.19 118 ASN A N 1
ATOM 935 C CA . ASN A 1 118 ? 4.732 6.073 5.670 1.00 87.19 118 ASN A CA 1
ATOM 936 C C . ASN A 1 118 ? 3.816 7.197 6.181 1.00 87.19 118 ASN A C 1
ATOM 938 O O . ASN A 1 118 ? 4.050 7.722 7.263 1.00 87.19 118 ASN A O 1
ATOM 942 N N . GLY A 1 119 ? 2.784 7.557 5.425 1.00 84.25 119 GLY A N 1
ATOM 943 C CA . GLY A 1 119 ? 1.819 8.580 5.799 1.00 84.25 119 GLY A CA 1
ATOM 944 C C . GLY A 1 119 ? 1.065 9.087 4.579 1.00 84.25 119 GLY A C 1
ATOM 945 O O . GLY A 1 119 ? 1.512 8.919 3.441 1.00 84.25 119 GLY A O 1
ATOM 946 N N . ILE A 1 120 ? -0.086 9.713 4.811 1.00 87.75 120 ILE A N 1
ATOM 947 C CA . ILE A 1 120 ? -0.828 10.371 3.740 1.00 87.75 120 ILE A CA 1
ATOM 948 C C . ILE A 1 120 ? -0.033 11.566 3.203 1.00 87.75 120 ILE A C 1
ATOM 950 O O . ILE A 1 120 ? 0.466 12.395 3.961 1.00 87.75 120 ILE A O 1
ATOM 954 N N . LYS A 1 121 ? 0.079 11.669 1.876 1.00 87.06 121 LYS A N 1
ATOM 955 C CA . LYS A 1 121 ? 0.741 12.799 1.218 1.00 87.06 121 LYS A CA 1
ATOM 956 C C . LYS A 1 121 ? -0.310 13.809 0.764 1.00 87.06 121 LYS A C 1
ATOM 958 O O . LYS A 1 121 ? -1.085 13.522 -0.148 1.00 87.06 121 LYS A O 1
ATOM 963 N N . ILE A 1 122 ? -0.321 14.981 1.395 1.00 85.88 122 ILE A N 1
ATOM 964 C CA . ILE A 1 122 ? -1.109 16.145 0.971 1.00 85.88 122 ILE A CA 1
ATOM 965 C C . ILE A 1 122 ? -0.147 17.158 0.346 1.00 85.88 122 ILE A C 1
ATOM 967 O O . ILE A 1 122 ? 0.921 17.413 0.895 1.00 85.88 122 ILE A O 1
ATOM 971 N N . TYR A 1 123 ? -0.484 17.692 -0.828 1.00 77.50 123 TYR A N 1
ATOM 972 C CA . TYR A 1 123 ? 0.373 18.666 -1.505 1.00 77.50 123 TYR A CA 1
ATOM 973 C C . TYR A 1 123 ? 0.147 20.079 -0.960 1.00 77.50 123 TYR A C 1
ATOM 975 O O . TYR A 1 123 ? -0.919 20.657 -1.178 1.00 77.50 123 TYR A O 1
ATOM 983 N N . GLY A 1 124 ? 1.195 20.644 -0.359 1.00 77.88 124 GLY A N 1
ATOM 984 C CA . GLY A 1 124 ? 1.237 22.008 0.171 1.00 77.88 124 GLY A CA 1
ATOM 985 C C . GLY A 1 124 ? 1.555 22.035 1.667 1.00 77.88 124 GLY A C 1
ATOM 986 O O . GLY A 1 124 ? 1.991 21.035 2.232 1.00 77.88 124 GLY A O 1
ATOM 987 N N . ASP A 1 125 ? 1.335 23.191 2.294 1.00 75.69 125 ASP A N 1
ATOM 988 C CA . ASP A 1 125 ? 1.594 23.422 3.724 1.00 75.69 125 ASP A CA 1
ATOM 989 C C . ASP A 1 125 ? 0.355 23.128 4.600 1.00 75.69 125 ASP A C 1
ATOM 991 O O . ASP A 1 125 ? 0.196 23.697 5.682 1.00 75.69 125 ASP A O 1
ATOM 995 N N . GLN A 1 126 ? -0.582 22.301 4.122 1.00 82.00 126 GLN A N 1
ATOM 996 C CA . GLN A 1 126 ? -1.837 22.059 4.831 1.00 82.00 126 GLN A CA 1
ATOM 997 C C . GLN A 1 126 ? -1.635 21.148 6.044 1.00 82.00 126 GLN A C 1
ATOM 999 O O . GLN A 1 126 ? -1.075 20.056 5.954 1.00 82.00 126 GLN A O 1
ATOM 1004 N N . ASP A 1 127 ? -2.186 21.572 7.179 1.00 85.50 127 ASP A N 1
ATOM 1005 C CA . ASP A 1 127 ? -2.206 20.776 8.400 1.00 85.50 127 ASP A CA 1
ATOM 1006 C C . ASP A 1 127 ? -3.325 19.725 8.342 1.00 85.50 127 ASP A C 1
ATOM 1008 O O . ASP A 1 127 ? -4.519 20.057 8.343 1.00 85.50 127 ASP A O 1
ATOM 1012 N N . ILE A 1 128 ? -2.945 18.444 8.329 1.00 84.81 128 ILE A N 1
ATOM 1013 C CA . ILE A 1 128 ? -3.880 17.310 8.382 1.00 84.81 128 ILE A CA 1
ATOM 1014 C C . ILE A 1 128 ? -4.731 17.311 9.661 1.00 84.81 128 ILE A C 1
ATOM 1016 O O . ILE A 1 128 ? -5.809 16.717 9.678 1.00 84.81 128 ILE A O 1
ATOM 1020 N N . ASN A 1 129 ? -4.284 18.000 10.716 1.00 85.25 129 ASN A N 1
ATOM 1021 C CA . ASN A 1 129 ? -4.995 18.145 11.987 1.00 85.25 129 ASN A CA 1
ATOM 1022 C C . ASN A 1 129 ? -5.964 19.333 12.011 1.00 85.25 129 ASN A C 1
ATOM 1024 O O . ASN A 1 129 ? -6.711 19.495 12.977 1.00 85.25 129 ASN A O 1
ATOM 1028 N N . SER A 1 130 ? -6.014 20.139 10.946 1.00 88.00 130 SER A N 1
ATOM 1029 C CA . SER A 1 130 ? -7.035 21.178 10.798 1.00 88.00 130 SER A CA 1
ATOM 1030 C C . SER A 1 130 ? -8.447 20.579 10.783 1.00 88.00 130 SER A C 1
ATOM 1032 O O . SER A 1 130 ? -8.650 19.439 10.361 1.00 88.00 130 SER A O 1
ATOM 1034 N N . GLU A 1 131 ? -9.456 21.361 11.183 1.00 87.50 131 GLU A N 1
ATOM 1035 C CA . GLU A 1 131 ? -10.860 20.916 11.149 1.00 87.50 131 GLU A CA 1
ATOM 1036 C C . GLU A 1 131 ? -11.264 20.437 9.744 1.00 87.50 131 GLU A C 1
ATOM 1038 O O . GLU A 1 131 ? -11.902 19.394 9.605 1.00 87.50 131 GLU A O 1
ATOM 1043 N N . SER A 1 132 ? -10.843 21.157 8.695 1.00 89.25 132 SER A N 1
ATOM 1044 C CA . SER A 1 132 ? -11.107 20.760 7.306 1.00 89.25 132 SER A CA 1
ATOM 1045 C C . SER A 1 132 ? -10.398 19.453 6.944 1.00 89.25 132 SER A C 1
ATOM 1047 O O . SER A 1 132 ? -11.039 18.549 6.403 1.00 89.25 132 SER A O 1
ATOM 1049 N N . GLY A 1 133 ? -9.117 19.317 7.309 1.00 89.38 133 GLY A N 1
ATOM 1050 C CA . GLY A 1 133 ? -8.331 18.103 7.098 1.00 89.38 133 GLY A CA 1
ATOM 1051 C C . GLY A 1 133 ? -8.970 16.887 7.758 1.00 89.38 133 GLY A C 1
ATOM 1052 O O . GLY A 1 133 ? -9.320 15.930 7.072 1.00 89.38 133 GLY A O 1
ATOM 1053 N N . GLN A 1 134 ? -9.235 16.950 9.063 1.00 89.44 134 GLN A N 1
ATOM 1054 C CA . GLN A 1 134 ? -9.876 15.864 9.810 1.00 89.44 134 GLN A CA 1
ATOM 1055 C C . GLN A 1 134 ? -11.231 15.479 9.210 1.00 89.44 134 GLN A C 1
ATOM 1057 O O . GLN A 1 134 ? -11.517 14.297 9.013 1.00 89.44 134 GLN A O 1
ATOM 1062 N N . ARG A 1 135 ? -12.055 16.471 8.866 1.00 90.00 135 ARG A N 1
ATOM 1063 C CA . ARG A 1 135 ? -13.386 16.278 8.290 1.00 90.00 135 ARG A CA 1
ATOM 1064 C C . ARG A 1 135 ? -13.327 15.573 6.923 1.00 90.00 135 ARG A C 1
ATOM 1066 O O . ARG A 1 135 ? -13.973 14.538 6.732 1.00 90.00 135 ARG A O 1
ATOM 1073 N N . VAL A 1 136 ? -12.534 16.093 5.982 1.00 92.50 136 VAL A N 1
ATOM 1074 C CA . VAL A 1 136 ? -12.409 15.542 4.618 1.00 92.50 136 VAL A CA 1
ATOM 1075 C C . VAL A 1 136 ? -11.696 14.194 4.611 1.00 92.50 136 VAL A C 1
ATOM 1077 O O . VAL A 1 136 ? -12.154 13.260 3.951 1.00 92.50 136 VAL A O 1
ATOM 1080 N N . LEU A 1 137 ? -10.627 14.038 5.394 1.00 91.38 137 LEU A N 1
ATOM 1081 C CA . LEU A 1 137 ? -9.922 12.762 5.518 1.00 91.38 137 LEU A CA 1
ATOM 1082 C C . LEU A 1 137 ? -10.794 11.676 6.174 1.00 91.38 137 LEU A C 1
ATOM 1084 O O . LEU A 1 137 ? -10.634 10.497 5.860 1.00 91.38 137 LEU A O 1
ATOM 1088 N N . SER A 1 138 ? -11.780 12.064 6.987 1.00 90.06 138 SER A N 1
ATOM 1089 C CA . SER A 1 138 ? -12.831 11.174 7.510 1.00 90.06 138 SER A CA 1
ATOM 1090 C C . SER A 1 138 ? -13.991 10.957 6.521 1.00 90.06 138 SER A C 1
ATOM 1092 O O . SER A 1 138 ? -15.048 10.437 6.884 1.00 90.06 138 SER A O 1
ATOM 1094 N N . GLY A 1 139 ? -13.859 11.390 5.266 1.00 88.00 139 GLY A N 1
ATOM 1095 C CA . GLY A 1 139 ? -14.802 11.089 4.188 1.00 88.00 139 GLY A CA 1
ATOM 1096 C C . GLY A 1 139 ? -15.851 12.156 3.881 1.00 88.00 139 GLY A C 1
ATOM 1097 O O . GLY A 1 139 ? -16.819 11.843 3.187 1.00 88.00 139 GLY A O 1
ATOM 1098 N N . ASP A 1 140 ? -15.715 13.393 4.370 1.00 89.62 140 ASP A N 1
ATOM 1099 C CA . ASP A 1 140 ? -16.511 14.490 3.810 1.00 89.62 140 ASP A CA 1
ATOM 1100 C C . ASP A 1 140 ? -16.123 14.734 2.348 1.00 89.62 140 ASP A C 1
ATOM 1102 O O . ASP A 1 140 ? -14.949 14.688 1.982 1.00 89.62 140 ASP A O 1
ATOM 1106 N N . VAL A 1 141 ? -17.115 15.079 1.528 1.00 91.19 141 VAL A N 1
ATOM 1107 C CA . VAL A 1 141 ? -16.872 15.595 0.179 1.00 91.19 141 VAL A CA 1
ATOM 1108 C C . VAL A 1 141 ? -16.788 17.121 0.274 1.00 91.19 141 VAL A C 1
ATOM 1110 O O . VAL A 1 141 ? -17.758 17.741 0.724 1.00 91.19 141 VAL A O 1
ATOM 1113 N N . PRO A 1 142 ? -15.652 17.737 -0.087 1.00 92.31 142 PRO A N 1
ATOM 1114 C CA . PRO A 1 142 ? -15.528 19.189 -0.123 1.00 92.31 142 PRO A CA 1
ATOM 1115 C C . PRO A 1 142 ? -16.368 19.779 -1.264 1.00 92.31 142 PRO A C 1
ATOM 1117 O O . PRO A 1 142 ? -16.609 19.133 -2.286 1.00 92.31 142 PRO A O 1
ATOM 1120 N N . GLU A 1 143 ? -16.808 21.024 -1.099 1.00 91.88 143 GLU A N 1
ATOM 1121 C CA . GLU A 1 143 ? -17.434 21.768 -2.194 1.00 91.88 143 GLU A CA 1
ATOM 1122 C C . GLU A 1 143 ? -16.382 22.111 -3.266 1.00 91.88 143 GLU A C 1
ATOM 1124 O O . GLU A 1 143 ? -15.218 22.313 -2.924 1.00 91.88 143 GLU A O 1
ATOM 1129 N N . PRO A 1 144 ? -16.748 22.274 -4.551 1.00 90.94 144 PRO A N 1
ATOM 1130 C CA . PRO A 1 144 ? -15.780 22.599 -5.606 1.00 90.94 144 PRO A CA 1
ATOM 1131 C C . PRO A 1 144 ? -14.998 23.905 -5.391 1.00 90.94 144 PRO A C 1
ATOM 1133 O O . PRO A 1 144 ? -13.962 24.111 -6.015 1.00 90.94 144 PRO A O 1
ATOM 1136 N N . SER A 1 145 ? -15.505 24.805 -4.544 1.00 92.19 145 SER A N 1
ATOM 1137 C CA . SER A 1 145 ? -14.836 26.053 -4.160 1.00 92.19 145 SER A CA 1
ATOM 1138 C C . SER A 1 145 ? -13.893 25.916 -2.957 1.00 92.19 145 SER A C 1
ATOM 1140 O O . SER A 1 145 ? -13.190 26.870 -2.638 1.00 92.19 145 SER A O 1
ATOM 1142 N N . ASP A 1 146 ? -13.908 24.778 -2.259 1.00 90.75 146 ASP A N 1
ATOM 1143 C CA . ASP A 1 146 ? -13.042 24.473 -1.114 1.00 90.75 146 ASP A CA 1
ATOM 1144 C C . ASP A 1 146 ? -11.749 23.815 -1.617 1.00 90.75 146 ASP A C 1
ATOM 1146 O O . ASP A 1 146 ? -11.619 22.593 -1.645 1.00 90.75 146 ASP A O 1
ATOM 1150 N N . PHE A 1 147 ? -10.809 24.637 -2.090 1.00 89.00 147 PHE A N 1
ATOM 1151 C CA . PHE A 1 147 ? -9.559 24.157 -2.691 1.00 89.00 147 PHE A CA 1
ATOM 1152 C C . PHE A 1 147 ? -8.686 23.361 -1.711 1.00 89.00 147 PHE A C 1
ATOM 1154 O O . PHE A 1 147 ? -8.113 22.346 -2.105 1.00 89.00 147 PHE A O 1
ATOM 1161 N N . ASP A 1 148 ? -8.635 23.768 -0.440 1.00 88.19 148 ASP A N 1
ATOM 1162 C CA . ASP A 1 148 ? -7.909 23.029 0.599 1.00 88.19 148 ASP A CA 1
ATOM 1163 C C . ASP A 1 148 ? -8.580 21.679 0.866 1.00 88.19 148 ASP A C 1
ATOM 1165 O O . ASP A 1 148 ? -7.920 20.638 0.900 1.00 88.19 148 ASP A O 1
ATOM 1169 N N . GLY A 1 149 ? -9.912 21.668 0.965 1.00 91.81 149 GLY A N 1
ATOM 1170 C CA . GLY A 1 149 ? -10.689 20.439 1.055 1.00 91.81 149 GLY A CA 1
ATOM 1171 C C . GLY A 1 149 ? -10.458 19.509 -0.137 1.00 91.81 149 GLY A C 1
ATOM 1172 O O . GLY A 1 149 ? -10.303 18.305 0.053 1.00 91.81 149 GLY A O 1
ATOM 1173 N N . LEU A 1 150 ? -10.379 20.033 -1.363 1.00 92.56 150 LEU A N 1
ATOM 1174 C CA . LEU A 1 150 ? -10.094 19.232 -2.560 1.00 92.56 150 LEU A CA 1
ATOM 1175 C C . LEU A 1 150 ? -8.713 18.563 -2.501 1.00 92.56 150 LEU A C 1
ATOM 1177 O O . LEU A 1 150 ? -8.601 17.402 -2.896 1.00 92.56 150 LEU A O 1
ATOM 1181 N N . ALA A 1 151 ? -7.693 19.237 -1.960 1.00 92.88 151 ALA A N 1
ATOM 1182 C CA . ALA A 1 151 ? -6.369 18.644 -1.760 1.00 92.88 151 ALA A CA 1
ATOM 1183 C C . ALA A 1 151 ? -6.408 17.479 -0.752 1.00 92.88 151 ALA A C 1
ATOM 1185 O O . ALA A 1 151 ? -5.847 16.411 -1.016 1.00 92.88 151 ALA A O 1
ATOM 1186 N N . PHE A 1 152 ? -7.131 17.634 0.365 1.00 93.94 152 PHE A N 1
ATOM 1187 C CA . PHE A 1 152 ? -7.352 16.540 1.320 1.00 93.94 152 PHE A CA 1
ATOM 1188 C C . PHE A 1 152 ? -8.130 15.377 0.703 1.00 93.94 152 PHE A C 1
ATOM 1190 O O . PHE A 1 152 ? -7.792 14.214 0.926 1.00 93.94 152 PHE A O 1
ATOM 1197 N N . TYR A 1 153 ? -9.156 15.678 -0.092 1.00 93.75 153 TYR A N 1
ATOM 1198 C CA . TYR A 1 153 ? -9.968 14.669 -0.763 1.00 93.75 153 TYR A CA 1
ATOM 1199 C C . TYR A 1 153 ? -9.132 13.856 -1.758 1.00 93.75 153 TYR A C 1
ATOM 1201 O O . TYR A 1 153 ? -9.187 12.627 -1.748 1.00 93.75 153 TYR A O 1
ATOM 1209 N N . GLU A 1 154 ? -8.301 14.521 -2.567 1.00 93.69 154 GLU A N 1
ATOM 1210 C CA . GLU A 1 154 ? -7.382 13.850 -3.487 1.00 93.69 154 GLU A CA 1
ATOM 1211 C C . GLU A 1 154 ? -6.376 12.967 -2.736 1.00 93.69 154 GLU A C 1
ATOM 1213 O O . GLU A 1 154 ? -6.208 11.797 -3.087 1.00 93.69 154 GLU A O 1
ATOM 1218 N N . GLY A 1 155 ? -5.743 13.492 -1.682 1.00 93.75 155 GLY A N 1
ATOM 1219 C CA . GLY A 1 155 ? -4.803 12.730 -0.858 1.00 93.75 155 GLY A CA 1
ATOM 1220 C C . GLY A 1 155 ? -5.442 11.491 -0.231 1.00 93.75 155 GLY A C 1
ATOM 1221 O O . GLY A 1 155 ? -4.866 10.402 -0.273 1.00 93.75 155 GLY A O 1
ATOM 1222 N N . ARG A 1 156 ? -6.675 11.622 0.272 1.00 94.56 156 ARG A N 1
ATOM 1223 C CA . ARG A 1 156 ? -7.465 10.503 0.799 1.00 94.56 156 ARG A CA 1
ATOM 1224 C C . ARG A 1 156 ? -7.734 9.446 -0.268 1.00 94.56 156 ARG A C 1
ATOM 1226 O O . ARG A 1 156 ? -7.525 8.263 -0.009 1.00 94.56 156 ARG A O 1
ATOM 1233 N N . CYS A 1 157 ? -8.180 9.847 -1.459 1.00 94.81 157 CYS A N 1
ATOM 1234 C CA . CYS A 1 157 ? -8.416 8.909 -2.556 1.00 94.81 157 CYS A CA 1
ATOM 1235 C C . CYS A 1 157 ? -7.138 8.144 -2.923 1.00 94.81 157 CYS A C 1
ATOM 1237 O O . CYS A 1 157 ? -7.173 6.918 -3.008 1.00 94.81 157 CYS A O 1
ATOM 1239 N N . LYS A 1 158 ? -6.004 8.842 -3.069 1.00 95.62 158 LYS A N 1
ATOM 1240 C CA . LYS A 1 158 ? -4.709 8.214 -3.376 1.00 95.62 158 LYS A CA 1
ATOM 1241 C C . LYS A 1 158 ? -4.286 7.216 -2.300 1.00 95.62 158 LYS A C 1
ATOM 1243 O O . LYS A 1 158 ? -3.908 6.093 -2.628 1.00 95.62 158 LYS A O 1
ATOM 1248 N N . TRP A 1 159 ? -4.418 7.591 -1.028 1.00 95.69 159 TRP A N 1
ATOM 1249 C CA . TRP A 1 159 ? -4.095 6.726 0.108 1.00 95.69 159 TRP A CA 1
ATOM 1250 C C . TRP A 1 159 ? -4.908 5.425 0.118 1.00 95.69 159 TRP A C 1
ATOM 1252 O O . TRP A 1 159 ? -4.359 4.333 0.294 1.00 95.69 159 TRP A O 1
ATOM 1262 N N . LEU A 1 160 ? -6.222 5.515 -0.092 1.00 96.00 160 LEU A N 1
ATOM 1263 C CA . LEU A 1 160 ? -7.084 4.333 -0.127 1.00 96.00 160 LEU A CA 1
ATOM 1264 C C . LEU A 1 160 ? -6.798 3.466 -1.362 1.00 96.00 160 LEU A C 1
ATOM 1266 O O . LEU A 1 160 ? -6.726 2.240 -1.249 1.00 96.00 160 LEU A O 1
ATOM 1270 N N . ASN A 1 161 ? -6.566 4.089 -2.520 1.00 97.25 161 ASN A N 1
ATOM 1271 C CA . ASN A 1 161 ? -6.238 3.385 -3.758 1.00 97.25 161 ASN A CA 1
ATOM 1272 C C . ASN A 1 161 ? -4.921 2.609 -3.637 1.00 97.25 161 ASN A C 1
ATOM 1274 O O . ASN A 1 161 ? -4.880 1.432 -3.998 1.00 97.25 161 ASN A O 1
ATOM 1278 N N . VAL A 1 162 ? -3.868 3.210 -3.070 1.00 97.12 162 VAL A N 1
ATOM 1279 C CA . VAL A 1 162 ? -2.571 2.530 -2.933 1.00 97.12 162 VAL A CA 1
ATOM 1280 C C . VAL A 1 162 ? -2.635 1.364 -1.947 1.00 97.12 162 VAL A C 1
ATOM 1282 O O . VAL A 1 162 ? -2.087 0.301 -2.224 1.00 97.12 162 VAL A O 1
ATOM 1285 N N . ASN A 1 163 ? -3.379 1.497 -0.842 1.00 97.81 163 ASN A N 1
ATOM 1286 C CA . ASN A 1 163 ? -3.600 0.385 0.089 1.00 97.81 163 ASN A CA 1
ATOM 1287 C C . ASN A 1 163 ? -4.393 -0.752 -0.565 1.00 97.81 163 ASN A C 1
ATOM 1289 O O . ASN A 1 163 ? -4.044 -1.921 -0.405 1.00 97.81 163 ASN A O 1
ATOM 1293 N N . HIS A 1 164 ? -5.419 -0.425 -1.357 1.00 97.75 164 HIS A N 1
ATOM 1294 C CA . HIS A 1 164 ? -6.134 -1.421 -2.154 1.00 97.75 164 HIS A CA 1
ATOM 1295 C C . HIS A 1 164 ? -5.191 -2.121 -3.136 1.00 97.75 164 HIS A C 1
ATOM 1297 O O . HIS A 1 164 ? -5.267 -3.341 -3.310 1.00 97.75 164 HIS A O 1
ATOM 1303 N N . PHE A 1 165 ? -4.313 -1.370 -3.798 1.00 98.25 165 PHE A N 1
ATOM 1304 C CA . PHE A 1 165 ? -3.356 -1.916 -4.747 1.00 98.25 165 PHE A CA 1
ATOM 1305 C C . PHE A 1 165 ? -2.347 -2.847 -4.068 1.00 98.25 165 PHE A C 1
ATOM 1307 O O . PHE A 1 165 ? -2.223 -3.992 -4.494 1.00 98.25 165 PHE A O 1
ATOM 1314 N N . PHE A 1 166 ? -1.712 -2.427 -2.971 1.00 98.56 166 PHE A N 1
ATOM 1315 C CA . PHE A 1 166 ? -0.771 -3.265 -2.221 1.00 98.56 166 PHE A CA 1
ATOM 1316 C C . PHE A 1 166 ? -1.421 -4.530 -1.666 1.00 98.56 166 PHE A C 1
ATOM 1318 O O . PHE A 1 166 ? -0.861 -5.615 -1.822 1.00 98.56 166 PHE A O 1
ATOM 1325 N N . ALA A 1 167 ? -2.631 -4.430 -1.110 1.00 98.25 167 ALA A N 1
ATOM 1326 C CA . ALA A 1 167 ? -3.378 -5.609 -0.684 1.00 98.25 167 ALA A CA 1
ATOM 1327 C C . ALA A 1 167 ? -3.648 -6.562 -1.859 1.00 98.25 167 ALA A C 1
ATOM 1329 O O . ALA A 1 167 ? -3.532 -7.775 -1.709 1.00 98.25 167 ALA A O 1
ATOM 1330 N N . SER A 1 168 ? -3.959 -6.016 -3.040 1.00 98.00 168 SER A N 1
ATOM 1331 C CA . SER A 1 168 ? -4.207 -6.795 -4.261 1.00 98.00 168 SER A CA 1
ATOM 1332 C C . SER A 1 168 ? -2.945 -7.420 -4.856 1.00 98.00 168 SER A C 1
ATOM 1334 O O . SER A 1 168 ? -3.060 -8.448 -5.515 1.00 98.00 168 SER A O 1
ATOM 1336 N N . LEU A 1 169 ? -1.778 -6.795 -4.673 1.00 97.75 169 LEU A N 1
ATOM 1337 C CA . LEU A 1 169 ? -0.487 -7.357 -5.068 1.00 97.75 169 LEU A CA 1
ATOM 1338 C C . LEU A 1 169 ? -0.101 -8.514 -4.154 1.00 97.75 169 LEU A C 1
ATOM 1340 O O . LEU A 1 169 ? 0.284 -9.569 -4.631 1.00 97.75 169 LEU A O 1
ATOM 1344 N N . TRP A 1 170 ? -0.251 -8.338 -2.843 1.00 97.88 170 TRP A N 1
ATOM 1345 C CA . TRP A 1 170 ? 0.192 -9.343 -1.884 1.00 97.88 170 TRP A CA 1
ATOM 1346 C C . TRP A 1 170 ? -0.625 -10.634 -1.932 1.00 97.88 170 TRP A C 1
ATOM 1348 O O . TRP A 1 170 ? -0.088 -11.697 -1.648 1.00 97.88 170 TRP A O 1
ATOM 1358 N N . VAL A 1 171 ? -1.909 -10.585 -2.293 1.00 97.38 171 VAL A N 1
ATOM 1359 C CA . VAL A 1 171 ? -2.720 -11.808 -2.474 1.00 97.38 171 VAL A CA 1
ATOM 1360 C C . VAL A 1 171 ? -2.442 -12.546 -3.781 1.00 97.38 171 VAL A C 1
ATOM 1362 O O . VAL A 1 171 ? -2.935 -13.656 -3.955 1.00 97.38 171 VAL A O 1
ATOM 1365 N N . ASP A 1 172 ? -1.702 -11.933 -4.701 1.00 96.44 172 ASP A N 1
ATOM 1366 C CA . ASP A 1 172 ? -1.341 -12.528 -5.979 1.00 96.44 172 ASP A CA 1
ATOM 1367 C C . ASP A 1 172 ? 0.018 -13.223 -5.843 1.00 96.44 172 ASP A C 1
ATOM 1369 O O . ASP A 1 172 ? 1.065 -12.582 -5.882 1.00 96.44 172 ASP A O 1
ATOM 1373 N N . ASP A 1 173 ? 0.004 -14.542 -5.636 1.00 94.31 173 ASP A N 1
ATOM 1374 C CA . ASP A 1 173 ? 1.216 -15.329 -5.361 1.00 94.31 173 ASP A CA 1
ATOM 1375 C C . ASP A 1 173 ? 2.198 -15.388 -6.550 1.00 94.31 173 ASP A C 1
ATOM 1377 O O . ASP A 1 173 ? 3.332 -15.837 -6.388 1.00 94.31 173 ASP A O 1
ATOM 1381 N N . GLU A 1 174 ? 1.793 -14.924 -7.738 1.00 94.62 174 GLU A N 1
ATOM 1382 C CA . GLU A 1 174 ? 2.680 -14.786 -8.899 1.00 94.62 174 GLU A CA 1
ATOM 1383 C C . GLU A 1 174 ? 3.566 -13.533 -8.822 1.00 94.62 174 GLU A C 1
ATOM 1385 O O . GLU A 1 174 ? 4.536 -13.428 -9.571 1.00 94.62 174 GLU A O 1
ATOM 1390 N N . ILE A 1 175 ? 3.250 -12.578 -7.941 1.00 95.25 175 ILE A N 1
ATOM 1391 C CA . ILE A 1 175 ? 4.000 -11.332 -7.779 1.00 95.25 175 ILE A CA 1
ATOM 1392 C C . ILE A 1 175 ? 4.857 -11.438 -6.506 1.00 95.25 175 ILE A C 1
ATOM 1394 O O . ILE A 1 175 ? 4.307 -11.547 -5.409 1.00 95.25 175 ILE A O 1
ATOM 1398 N N . PRO A 1 176 ? 6.199 -11.370 -6.600 1.00 93.62 176 PRO A N 1
ATOM 1399 C CA . PRO A 1 176 ? 7.094 -11.638 -5.475 1.00 93.62 176 PRO A CA 1
ATOM 1400 C C . PRO A 1 176 ? 7.252 -10.417 -4.558 1.00 93.62 176 PRO A C 1
ATOM 1402 O O . PRO A 1 176 ? 8.344 -9.880 -4.380 1.00 93.62 176 PRO A O 1
ATOM 1405 N N . VAL A 1 177 ? 6.145 -9.969 -3.968 1.00 95.00 177 VAL A N 1
ATOM 1406 C CA . VAL A 1 177 ? 6.124 -8.928 -2.936 1.00 95.00 177 VAL A CA 1
ATOM 1407 C C . VAL A 1 177 ? 5.702 -9.511 -1.596 1.00 95.00 177 VAL A C 1
ATOM 1409 O O . VAL A 1 177 ? 4.804 -10.350 -1.517 1.00 95.00 177 VAL A O 1
ATOM 1412 N N . ASP A 1 178 ? 6.316 -9.016 -0.525 1.00 94.25 178 ASP A N 1
ATOM 1413 C CA . ASP A 1 178 ? 5.907 -9.331 0.838 1.00 94.25 178 ASP A CA 1
ATOM 1414 C C . ASP A 1 178 ? 5.440 -8.058 1.546 1.00 94.25 178 ASP A C 1
ATOM 1416 O O . ASP A 1 178 ? 6.236 -7.197 1.924 1.00 94.25 178 ASP A O 1
ATOM 1420 N N . TYR A 1 179 ? 4.120 -7.908 1.652 1.00 97.31 179 TYR A N 1
ATOM 1421 C CA . TYR A 1 179 ? 3.472 -6.755 2.282 1.00 97.31 179 TYR A CA 1
ATOM 1422 C C . TYR A 1 179 ? 2.681 -7.151 3.525 1.00 97.31 179 TYR A C 1
ATOM 1424 O O . TYR A 1 179 ? 1.750 -6.458 3.941 1.00 97.31 179 TYR A O 1
ATOM 1432 N N . ASP A 1 180 ? 3.056 -8.257 4.152 1.00 97.06 180 ASP A N 1
ATOM 1433 C CA . ASP A 1 180 ? 2.409 -8.722 5.364 1.00 97.06 180 ASP A CA 1
ATOM 1434 C C . ASP A 1 180 ? 2.569 -7.724 6.530 1.00 97.06 180 ASP A C 1
ATOM 1436 O O . ASP A 1 180 ? 1.616 -7.484 7.272 1.00 97.06 180 ASP A O 1
ATOM 1440 N N . LEU A 1 181 ? 3.715 -7.048 6.647 1.00 97.06 181 LEU A N 1
ATOM 1441 C CA . LEU A 1 181 ? 3.925 -5.955 7.595 1.00 97.06 181 LEU A CA 1
ATOM 1442 C C . LEU A 1 181 ? 3.048 -4.742 7.282 1.00 97.06 181 LEU A C 1
ATOM 1444 O O . LEU A 1 181 ? 2.597 -4.070 8.205 1.00 97.06 181 LEU A O 1
ATOM 1448 N N . PHE A 1 182 ? 2.759 -4.470 6.007 1.00 97.62 182 PHE A N 1
ATOM 1449 C CA . PHE A 1 182 ? 1.913 -3.336 5.624 1.00 97.62 182 PHE A CA 1
ATOM 1450 C C . PHE A 1 182 ? 0.477 -3.592 6.080 1.00 97.62 182 PHE A C 1
ATOM 1452 O O . PHE A 1 182 ? -0.143 -2.730 6.703 1.00 97.62 182 PHE A O 1
ATOM 1459 N N . ALA A 1 183 ? -0.008 -4.815 5.852 1.00 97.81 183 ALA A N 1
ATOM 1460 C CA . ALA A 1 183 ? -1.293 -5.269 6.358 1.00 97.81 183 ALA A CA 1
ATOM 1461 C C . ALA A 1 183 ? -1.343 -5.204 7.893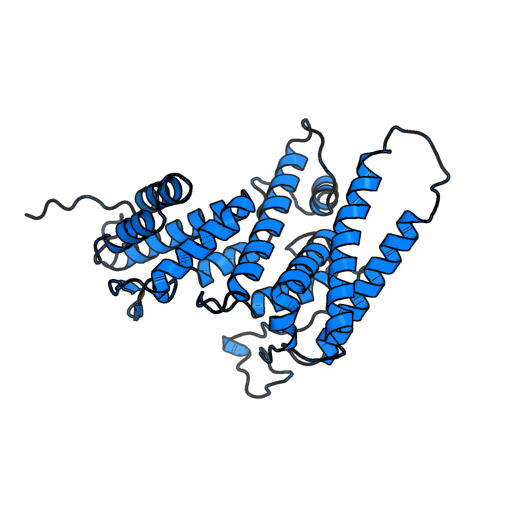 1.00 97.81 183 ALA A C 1
ATOM 1463 O O . ALA A 1 183 ? -2.295 -4.667 8.458 1.00 97.81 183 ALA A O 1
ATOM 1464 N N . LEU A 1 184 ? -0.298 -5.685 8.577 1.00 97.38 184 LEU A N 1
ATOM 1465 C CA . LEU A 1 184 ? -0.209 -5.653 10.038 1.00 97.38 184 LEU A CA 1
ATOM 1466 C C . LEU A 1 184 ? -0.255 -4.218 10.585 1.00 97.38 184 LEU A C 1
ATOM 1468 O O . LEU A 1 184 ? -0.982 -3.943 11.541 1.00 97.38 184 LEU A O 1
ATOM 1472 N N . TRP A 1 185 ? 0.478 -3.288 9.968 1.00 95.94 185 TRP A N 1
ATOM 1473 C CA . TRP A 1 185 ? 0.486 -1.878 10.361 1.00 95.94 185 TRP A CA 1
ATOM 1474 C C . TRP A 1 185 ? -0.853 -1.192 10.109 1.00 95.94 185 TRP A C 1
ATOM 1476 O O . TRP A 1 185 ? -1.299 -0.436 10.972 1.00 95.94 185 TRP A O 1
ATOM 1486 N N . ALA A 1 186 ? -1.522 -1.489 8.992 1.00 95.62 186 ALA A N 1
ATOM 1487 C CA . ALA A 1 186 ? -2.857 -0.971 8.708 1.00 95.62 186 ALA A CA 1
ATOM 1488 C C . ALA A 1 186 ? -3.881 -1.438 9.756 1.00 95.62 186 ALA A C 1
ATOM 1490 O O . ALA A 1 186 ? -4.632 -0.623 10.293 1.00 95.62 186 ALA A O 1
ATOM 1491 N N . MET A 1 187 ? -3.872 -2.731 10.102 1.00 96.38 187 MET A N 1
ATOM 1492 C CA . MET A 1 187 ? -4.756 -3.279 11.138 1.00 96.38 187 MET A CA 1
ATOM 1493 C C . MET A 1 187 ? -4.464 -2.675 12.510 1.00 96.38 187 MET A C 1
ATOM 1495 O O . MET A 1 187 ? -5.392 -2.269 13.205 1.00 96.38 187 MET A O 1
ATOM 1499 N N . ARG A 1 188 ? -3.183 -2.549 12.881 1.00 94.69 188 ARG A N 1
ATOM 1500 C CA . ARG A 1 188 ? -2.772 -1.904 14.134 1.00 94.69 188 ARG A CA 1
ATOM 1501 C C . ARG A 1 188 ? -3.279 -0.467 14.216 1.00 94.69 188 ARG A C 1
ATOM 1503 O O . ARG A 1 188 ? -3.921 -0.113 15.200 1.00 94.69 188 ARG A O 1
ATOM 1510 N N . ALA A 1 189 ? -3.015 0.340 13.189 1.00 91.62 189 ALA A N 1
ATOM 1511 C CA . ALA A 1 189 ? -3.395 1.751 13.157 1.00 91.62 189 ALA A CA 1
ATOM 1512 C C . ALA A 1 189 ? -4.916 1.943 13.253 1.00 91.62 189 ALA A C 1
ATOM 1514 O O . ALA A 1 189 ? -5.381 2.796 14.002 1.00 91.62 189 ALA A O 1
ATOM 1515 N N . GLY A 1 190 ? -5.696 1.127 12.537 1.00 91.44 190 GLY A N 1
ATOM 1516 C CA . GLY A 1 190 ? -7.154 1.241 12.539 1.00 91.44 190 GLY A CA 1
ATOM 1517 C C . GLY A 1 190 ? -7.845 0.641 13.766 1.00 91.44 190 GLY A C 1
ATOM 1518 O O . GLY A 1 190 ? -8.913 1.118 14.144 1.00 91.44 190 GLY A O 1
ATOM 1519 N N . LEU A 1 191 ? -7.286 -0.416 14.370 1.00 93.06 191 LEU A N 1
ATOM 1520 C CA . LEU A 1 191 ? -8.046 -1.288 15.277 1.00 93.06 191 LEU A CA 1
ATOM 1521 C C . LEU A 1 191 ? -7.446 -1.450 16.676 1.00 93.06 191 LEU A C 1
ATOM 1523 O O . LEU A 1 191 ? -8.142 -1.925 17.570 1.00 93.06 191 LEU A O 1
ATOM 1527 N N . GLU A 1 192 ? -6.186 -1.078 16.905 1.00 93.75 192 GLU A N 1
ATOM 1528 C CA . GLU A 1 192 ? -5.518 -1.328 18.194 1.00 93.75 192 GLU A CA 1
ATOM 1529 C C . GLU A 1 192 ? -5.338 -0.084 19.066 1.00 93.75 192 GLU A C 1
ATOM 1531 O O . GLU A 1 192 ? -4.870 -0.201 20.198 1.00 93.75 192 GLU A O 1
ATOM 1536 N N . PHE A 1 193 ? -5.746 1.088 18.583 1.00 87.75 193 PHE A N 1
ATOM 1537 C CA . PHE A 1 193 ? -5.783 2.327 19.361 1.00 87.75 193 PHE A CA 1
ATOM 1538 C C . PHE A 1 193 ? -7.192 2.581 19.917 1.00 87.75 193 PHE A C 1
ATOM 1540 O O . PHE A 1 193 ? -8.194 2.147 19.338 1.00 87.75 193 PHE A O 1
ATOM 1547 N N . ASP A 1 194 ? -7.278 3.237 21.080 1.00 74.62 194 ASP A N 1
ATOM 1548 C CA . ASP A 1 194 ? -8.567 3.572 21.693 1.00 74.62 194 ASP A CA 1
ATOM 1549 C C . ASP A 1 194 ? -9.313 4.583 20.801 1.00 74.62 194 ASP A C 1
ATOM 1551 O O . ASP A 1 194 ? -8.742 5.615 20.445 1.00 74.62 194 ASP A O 1
ATOM 1555 N N . PRO A 1 195 ? -10.594 4.342 20.458 1.00 60.69 195 PRO A N 1
ATOM 1556 C CA . PRO A 1 195 ? -11.420 5.304 19.731 1.00 60.69 195 PRO A CA 1
ATOM 1557 C C . PRO A 1 195 ? -11.498 6.709 20.344 1.00 60.69 195 PRO A C 1
ATOM 1559 O O . PRO A 1 195 ? -11.914 7.640 19.658 1.00 60.69 195 PRO A O 1
ATOM 1562 N N . LYS A 1 196 ? -11.192 6.848 21.638 1.00 60.06 196 LYS A N 1
ATOM 1563 C CA . LYS A 1 196 ? -11.306 8.083 22.418 1.00 60.06 196 LYS A CA 1
ATOM 1564 C C . LYS A 1 196 ? -9.961 8.690 22.810 1.00 60.06 196 LYS A C 1
ATOM 1566 O O . LYS A 1 196 ? -9.975 9.735 23.457 1.00 60.06 196 LYS A O 1
ATOM 1571 N N . SER A 1 197 ? -8.828 8.058 22.495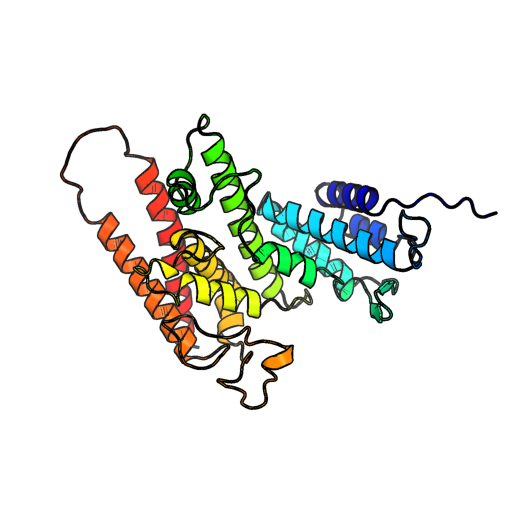 1.00 60.28 197 SER A N 1
ATOM 1572 C CA . SER A 1 197 ? -7.533 8.646 22.840 1.00 60.28 197 SER A CA 1
ATOM 1573 C C . SER A 1 197 ? -7.150 9.732 21.833 1.00 60.28 197 SER A C 1
ATOM 1575 O O . SER A 1 197 ? -7.246 9.537 20.622 1.00 60.28 197 SER A O 1
ATOM 1577 N N . GLU A 1 198 ? -6.666 10.871 22.333 1.00 52.44 198 GLU A N 1
ATOM 1578 C CA . GLU A 1 198 ? -5.977 11.886 21.515 1.00 52.44 198 GLU A CA 1
ATOM 1579 C C . GLU A 1 198 ? -4.694 11.302 20.883 1.00 52.44 198 GLU A C 1
ATOM 1581 O O . GLU A 1 198 ? -4.260 11.733 19.824 1.00 52.44 198 GLU A O 1
ATOM 1586 N N . GLU A 1 199 ? -4.142 10.228 21.460 1.00 51.34 199 GLU A N 1
ATOM 1587 C CA . GLU A 1 199 ? -3.072 9.415 20.858 1.00 51.34 199 GLU A CA 1
ATOM 1588 C C . GLU A 1 199 ? -3.517 8.629 19.607 1.00 51.34 199 GLU A C 1
ATOM 1590 O O . GLU A 1 199 ? -2.678 8.064 18.911 1.00 51.34 199 GLU A O 1
ATOM 1595 N N . SER A 1 200 ? -4.823 8.565 19.303 1.00 50.56 200 SER A N 1
ATOM 1596 C CA . SER A 1 200 ? -5.331 7.936 18.071 1.00 50.56 200 SER A CA 1
ATOM 1597 C C . SER A 1 200 ? -5.123 8.799 16.819 1.00 50.56 200 SER A C 1
ATOM 1599 O O . SER A 1 200 ? -5.333 8.318 15.703 1.00 50.56 200 SER A O 1
ATOM 1601 N N . HIS A 1 201 ? -4.645 10.040 16.982 1.00 52.19 201 HIS A N 1
ATOM 1602 C CA . HIS A 1 201 ? -4.097 10.857 15.902 1.00 52.19 201 HIS A CA 1
ATOM 1603 C C . HIS A 1 201 ? -2.696 10.353 15.547 1.00 52.19 201 HIS A C 1
ATOM 1605 O O . HIS A 1 201 ? -1.688 10.981 15.858 1.00 52.19 201 HIS A O 1
ATOM 1611 N N . SER A 1 202 ? -2.615 9.180 14.915 1.00 56.56 202 SER A N 1
ATOM 1612 C CA . SER A 1 202 ? -1.369 8.798 14.253 1.00 56.56 202 SER A CA 1
ATOM 1613 C C . SER A 1 202 ? -1.006 9.883 13.232 1.00 56.56 202 SER A C 1
ATOM 1615 O O . SER A 1 202 ? -1.909 10.407 12.572 1.00 56.56 202 SER A O 1
ATOM 1617 N N . ASP A 1 203 ? 0.287 10.144 13.024 1.00 64.88 203 ASP A N 1
ATOM 1618 C CA . ASP A 1 203 ? 0.800 11.048 11.972 1.00 64.88 203 ASP A CA 1
ATOM 1619 C C . ASP A 1 203 ? 0.285 10.696 10.552 1.00 64.88 203 ASP A C 1
ATOM 1621 O O . ASP A 1 203 ? 0.516 11.419 9.587 1.00 64.88 203 ASP A O 1
ATOM 1625 N N . VAL A 1 204 ? -0.417 9.567 10.407 1.00 75.31 204 VAL A N 1
ATOM 1626 C CA . VAL A 1 204 ? -0.983 9.053 9.161 1.00 75.31 204 VAL A CA 1
ATOM 1627 C C . VAL A 1 204 ? -2.359 9.650 8.835 1.00 75.31 204 VAL A C 1
ATOM 1629 O O . VAL A 1 204 ? -2.676 9.790 7.655 1.00 75.31 204 VAL A O 1
ATOM 1632 N N . GLY A 1 205 ? -3.194 10.002 9.821 1.00 84.62 205 GLY A N 1
ATOM 1633 C CA . GLY A 1 205 ? -4.524 10.577 9.566 1.00 84.62 205 GLY A CA 1
ATOM 1634 C C . GLY A 1 205 ? -5.601 10.243 10.609 1.00 84.62 205 GLY A C 1
ATOM 1635 O O . GLY A 1 205 ? -5.323 9.566 11.601 1.00 84.62 205 GLY A O 1
ATOM 1636 N N . PRO A 1 206 ? -6.848 10.717 10.402 1.00 87.81 206 PRO A N 1
ATOM 1637 C CA . PRO A 1 206 ? -7.943 10.503 11.342 1.00 87.81 206 PRO A CA 1
ATOM 1638 C C . PRO A 1 206 ? -8.350 9.034 11.429 1.00 87.81 206 PRO A C 1
ATOM 1640 O O . PRO A 1 206 ? -8.275 8.281 10.456 1.00 87.81 206 PRO A O 1
ATOM 1643 N N . ARG A 1 207 ? -8.903 8.656 12.582 1.00 85.38 207 ARG A N 1
ATOM 1644 C CA . ARG A 1 207 ? -9.378 7.301 12.883 1.00 85.38 207 ARG A CA 1
ATOM 1645 C C . ARG A 1 207 ? -10.226 6.671 11.773 1.00 85.38 207 ARG A C 1
ATOM 1647 O O . ARG A 1 207 ? -10.009 5.510 11.434 1.00 85.38 207 ARG A O 1
ATOM 1654 N N . ASP A 1 208 ? -11.182 7.409 11.213 1.00 87.81 208 ASP A N 1
ATOM 1655 C CA . ASP A 1 208 ? -12.105 6.867 10.208 1.00 87.81 208 ASP A CA 1
ATOM 1656 C C . ASP A 1 208 ? -11.363 6.434 8.926 1.00 87.81 208 ASP A C 1
ATOM 1658 O O . ASP A 1 208 ? -11.662 5.376 8.371 1.00 87.81 208 ASP A O 1
ATOM 1662 N N . LEU A 1 209 ? -10.322 7.175 8.515 1.00 90.94 209 LEU A N 1
ATOM 1663 C CA . LEU A 1 209 ? -9.434 6.796 7.408 1.00 90.94 209 LEU A CA 1
ATOM 1664 C C . LEU A 1 209 ? -8.650 5.514 7.723 1.00 90.94 209 LEU A C 1
ATOM 1666 O O . LEU A 1 209 ? -8.495 4.648 6.859 1.00 90.94 209 LEU A O 1
ATOM 1670 N N . LEU A 1 210 ? -8.150 5.378 8.954 1.00 91.88 210 LEU A N 1
ATOM 1671 C CA . LEU A 1 210 ? -7.351 4.222 9.374 1.00 91.88 210 LEU A CA 1
ATOM 1672 C C . LEU A 1 210 ? -8.198 2.947 9.463 1.00 91.88 210 LEU A C 1
ATOM 1674 O O . LEU A 1 210 ? -7.763 1.887 9.018 1.00 91.88 210 LEU A O 1
ATOM 1678 N N . ILE A 1 211 ? -9.428 3.047 9.975 1.00 91.56 211 ILE A N 1
ATOM 1679 C CA . ILE A 1 211 ? -10.387 1.933 10.001 1.00 91.56 211 ILE A CA 1
ATOM 1680 C C . ILE A 1 211 ? -10.737 1.490 8.587 1.00 91.56 211 ILE A C 1
ATOM 1682 O O . ILE A 1 211 ? -10.768 0.293 8.300 1.00 91.56 211 ILE A O 1
ATOM 1686 N N . GLU A 1 212 ? -10.987 2.439 7.690 1.00 92.50 212 GLU A N 1
ATOM 1687 C CA . GLU A 1 212 ? -11.272 2.123 6.297 1.00 92.50 212 GLU A CA 1
ATOM 1688 C C . GLU A 1 212 ? -10.069 1.462 5.620 1.00 92.50 212 GLU A C 1
ATOM 1690 O O . GLU A 1 212 ? -10.228 0.446 4.945 1.00 92.50 212 GLU A O 1
ATOM 1695 N N . THR A 1 213 ? -8.857 1.949 5.892 1.00 94.69 213 THR A N 1
ATOM 1696 C CA . THR A 1 213 ? -7.611 1.326 5.427 1.00 94.69 213 THR A CA 1
ATOM 1697 C C . THR A 1 213 ? -7.498 -0.120 5.925 1.00 94.69 213 THR A C 1
ATOM 1699 O O . THR A 1 213 ? -7.296 -1.033 5.124 1.00 94.69 213 THR A O 1
ATOM 1702 N N . ALA A 1 214 ? -7.712 -0.370 7.221 1.00 96.00 214 ALA A N 1
ATOM 1703 C CA . ALA A 1 214 ? -7.739 -1.721 7.784 1.00 96.00 214 ALA A CA 1
ATOM 1704 C C . ALA A 1 214 ? -8.817 -2.601 7.121 1.00 96.00 214 ALA A C 1
ATOM 1706 O O . ALA A 1 214 ? -8.591 -3.779 6.841 1.00 96.00 214 ALA A O 1
ATOM 1707 N N . SER A 1 215 ? -9.988 -2.032 6.818 1.00 95.25 215 SER A N 1
ATOM 1708 C CA . SER A 1 215 ? -11.085 -2.758 6.174 1.00 95.25 215 SER A CA 1
ATOM 1709 C C . SER A 1 215 ? -10.751 -3.202 4.745 1.00 95.25 215 SER A C 1
ATOM 1711 O O . SER A 1 215 ? -11.157 -4.298 4.347 1.00 95.25 215 SER A O 1
ATOM 1713 N N . ILE A 1 216 ? -9.967 -2.410 4.002 1.00 96.00 216 ILE A N 1
ATOM 1714 C CA . ILE A 1 216 ? -9.457 -2.765 2.670 1.00 96.00 216 ILE A CA 1
ATOM 1715 C C . ILE A 1 216 ? -8.576 -4.014 2.772 1.00 96.00 216 ILE A C 1
ATOM 1717 O O . ILE A 1 216 ? -8.835 -5.008 2.089 1.00 96.00 216 ILE A O 1
ATOM 1721 N N . TRP A 1 217 ? -7.586 -3.999 3.670 1.00 97.75 217 TRP A N 1
ATOM 1722 C CA . TRP A 1 217 ? -6.690 -5.139 3.889 1.00 97.75 217 TRP A CA 1
ATOM 1723 C C . TRP A 1 217 ? -7.448 -6.384 4.358 1.00 97.75 217 TRP A C 1
ATOM 1725 O O . TRP A 1 217 ? -7.263 -7.460 3.794 1.00 97.75 217 TRP A O 1
ATOM 1735 N N . ALA A 1 218 ? -8.370 -6.249 5.313 1.00 96.06 218 ALA A N 1
ATOM 1736 C CA . ALA A 1 218 ? -9.180 -7.370 5.789 1.00 96.06 218 ALA A CA 1
ATOM 1737 C C . ALA A 1 218 ? -10.082 -7.972 4.691 1.00 96.06 218 ALA A C 1
ATOM 1739 O O . ALA A 1 218 ? -10.260 -9.196 4.627 1.00 96.06 218 ALA A O 1
ATOM 1740 N N . THR A 1 219 ? -10.637 -7.128 3.814 1.00 94.50 219 THR A N 1
ATOM 1741 C CA . THR A 1 219 ? -11.495 -7.562 2.700 1.00 94.50 219 THR A CA 1
ATOM 1742 C C . THR A 1 219 ? -10.695 -8.326 1.654 1.00 94.50 219 THR A C 1
ATOM 1744 O O . THR A 1 219 ? -11.092 -9.423 1.261 1.00 94.50 219 THR A O 1
ATOM 1747 N N . ILE A 1 220 ? -9.574 -7.753 1.212 1.00 95.56 220 ILE A N 1
ATOM 1748 C CA . ILE A 1 220 ? -8.791 -8.273 0.087 1.00 95.56 220 ILE A CA 1
ATOM 1749 C C . ILE A 1 220 ? -7.858 -9.389 0.557 1.00 95.56 220 ILE A C 1
ATOM 1751 O O . ILE A 1 220 ? -7.923 -10.503 0.048 1.00 95.56 220 ILE A O 1
ATOM 1755 N N . ALA A 1 221 ? -7.028 -9.109 1.562 1.00 96.31 221 ALA A N 1
ATOM 1756 C CA . ALA A 1 221 ? -5.947 -9.979 2.016 1.00 96.31 221 ALA A CA 1
ATOM 1757 C C . ALA A 1 221 ? -6.272 -10.795 3.271 1.00 96.31 221 ALA A C 1
ATOM 1759 O O . ALA A 1 221 ? -5.439 -11.580 3.717 1.00 96.31 221 ALA A O 1
ATOM 1760 N N . GLY A 1 222 ? -7.476 -10.670 3.835 1.00 95.31 222 GLY A N 1
ATOM 1761 C CA . GLY A 1 222 ? -7.787 -11.258 5.139 1.00 95.31 222 GLY A CA 1
ATOM 1762 C C . GLY A 1 222 ? -7.590 -12.777 5.247 1.00 95.31 222 GLY A C 1
ATOM 1763 O O . GLY A 1 222 ? -7.251 -13.255 6.322 1.00 95.31 222 GLY A O 1
ATOM 1764 N N . ASP A 1 223 ? -7.755 -13.541 4.161 1.00 94.25 223 ASP A N 1
ATOM 1765 C CA . ASP A 1 223 ? -7.458 -14.986 4.168 1.00 94.25 223 ASP A CA 1
ATOM 1766 C C . ASP A 1 223 ? -5.947 -15.259 4.292 1.00 94.25 223 ASP A C 1
ATOM 1768 O O . ASP A 1 223 ? -5.523 -16.016 5.167 1.00 94.25 223 ASP A O 1
ATOM 1772 N N . LYS A 1 224 ? -5.124 -14.568 3.490 1.00 96.00 224 LYS A N 1
ATOM 1773 C CA . LYS A 1 224 ? -3.657 -14.652 3.559 1.00 96.00 224 LYS A CA 1
ATOM 1774 C C . LYS A 1 224 ? -3.136 -14.162 4.916 1.00 96.00 224 LYS A C 1
ATOM 1776 O O . LYS A 1 224 ? -2.302 -14.827 5.523 1.00 96.00 224 LYS A O 1
ATOM 1781 N N . MET A 1 225 ? -3.706 -13.078 5.450 1.00 96.88 225 MET A N 1
ATOM 1782 C CA . MET A 1 225 ? -3.406 -12.556 6.792 1.00 96.88 225 MET A CA 1
ATOM 1783 C C . MET A 1 225 ? -3.720 -13.559 7.904 1.00 96.88 225 MET A C 1
ATOM 1785 O O . MET A 1 225 ? -2.895 -13.765 8.785 1.00 96.88 225 MET A O 1
ATOM 1789 N N . TYR A 1 226 ? -4.894 -14.197 7.872 1.00 95.12 226 TYR A N 1
ATOM 1790 C CA . TYR A 1 226 ? -5.299 -15.163 8.897 1.00 95.12 226 TYR A CA 1
ATOM 1791 C C . TYR A 1 226 ? -4.367 -16.385 8.948 1.00 95.12 226 TYR A C 1
ATOM 1793 O O . TYR A 1 226 ? -4.062 -16.922 10.019 1.00 95.12 226 TYR A O 1
ATOM 1801 N N . ARG A 1 227 ? -3.883 -16.815 7.777 1.00 95.25 227 ARG A N 1
ATOM 1802 C CA . ARG A 1 227 ? -2.932 -17.925 7.645 1.00 95.25 227 ARG A CA 1
ATOM 1803 C C . ARG A 1 227 ? -1.494 -17.521 7.957 1.00 95.25 227 ARG A C 1
ATOM 1805 O O . ARG A 1 227 ? -0.703 -18.400 8.298 1.00 95.25 227 ARG A O 1
ATOM 1812 N N . CYS A 1 228 ? -1.162 -16.233 7.869 1.00 95.50 228 CYS A N 1
ATOM 1813 C CA . CYS A 1 228 ? 0.168 -15.724 8.168 1.00 95.50 228 CYS A CA 1
ATOM 1814 C C . CYS A 1 228 ? 0.582 -16.066 9.608 1.00 95.50 228 CYS A C 1
ATOM 1816 O O . CYS A 1 228 ? -0.233 -16.078 10.536 1.00 95.50 228 CYS A O 1
ATOM 1818 N N . LYS A 1 229 ? 1.870 -16.375 9.778 1.00 94.69 229 LYS A N 1
ATOM 1819 C CA . LYS A 1 229 ? 2.517 -16.690 11.062 1.00 94.69 229 LYS A CA 1
ATOM 1820 C C . LYS A 1 229 ? 3.753 -15.825 11.303 1.00 94.69 229 LYS A C 1
ATOM 1822 O O . LYS A 1 229 ? 4.595 -16.189 12.114 1.00 94.69 229 LYS A O 1
ATOM 1827 N N . GLY A 1 230 ? 3.880 -14.716 10.572 1.00 95.88 230 GLY A N 1
ATOM 1828 C CA . GLY A 1 230 ? 4.999 -13.792 10.710 1.00 95.88 230 GLY A CA 1
ATOM 1829 C C . GLY A 1 230 ? 5.076 -13.225 12.128 1.00 95.88 230 GLY A C 1
ATOM 1830 O O . GLY A 1 230 ? 4.093 -12.675 12.637 1.00 95.88 230 GLY A O 1
ATOM 1831 N N . ILE A 1 231 ? 6.244 -13.379 12.751 1.00 97.12 231 ILE A N 1
ATOM 1832 C CA . ILE A 1 231 ? 6.596 -12.831 14.063 1.00 97.12 231 ILE A CA 1
ATOM 1833 C C . ILE A 1 231 ? 7.707 -11.810 13.849 1.00 97.12 231 ILE A C 1
ATOM 1835 O O . ILE A 1 231 ? 8.682 -12.077 13.150 1.00 97.12 231 ILE A O 1
ATOM 1839 N N . TYR A 1 232 ? 7.529 -10.635 14.438 1.00 96.94 232 TYR A N 1
ATOM 1840 C CA . TYR A 1 232 ? 8.235 -9.404 14.100 1.00 96.94 232 TYR A CA 1
ATOM 1841 C C . TYR A 1 232 ? 8.633 -8.614 15.353 1.00 96.94 232 TYR A C 1
ATOM 1843 O O . TYR A 1 232 ? 8.583 -7.377 15.371 1.00 96.94 232 TYR A O 1
ATOM 1851 N N . GLY A 1 233 ? 8.997 -9.328 16.416 1.00 97.25 233 GLY A N 1
ATOM 1852 C CA . GLY A 1 233 ? 9.384 -8.741 17.689 1.00 97.25 233 GLY A CA 1
ATOM 1853 C C . GLY A 1 233 ? 9.645 -9.769 18.782 1.00 97.25 233 GLY A C 1
ATOM 1854 O O . GLY A 1 233 ? 9.437 -10.970 18.601 1.00 97.25 233 GLY A O 1
ATOM 1855 N N . ALA A 1 234 ? 10.122 -9.273 19.924 1.00 96.69 234 ALA A N 1
ATOM 1856 C CA . ALA A 1 234 ? 10.545 -10.105 21.046 1.00 96.69 234 ALA A CA 1
ATOM 1857 C C . ALA A 1 234 ? 9.370 -10.831 21.723 1.00 96.69 234 ALA A C 1
ATOM 1859 O O . ALA A 1 234 ? 9.541 -11.928 22.262 1.00 96.69 234 ALA A O 1
ATOM 1860 N N . ASN A 1 235 ? 8.164 -10.252 21.677 1.00 95.94 235 ASN A N 1
ATOM 1861 C CA . ASN A 1 235 ? 6.963 -10.945 22.122 1.00 95.94 235 ASN A CA 1
ATOM 1862 C C . ASN A 1 235 ? 6.548 -11.949 21.038 1.00 95.94 235 ASN A C 1
ATOM 1864 O O . ASN A 1 235 ? 5.953 -11.587 20.031 1.00 95.94 235 ASN A O 1
ATOM 1868 N N . GLY A 1 236 ? 6.871 -13.227 21.228 1.00 94.81 236 GLY A N 1
ATOM 1869 C CA . GLY A 1 236 ? 6.591 -14.309 20.272 1.00 94.81 236 GLY A CA 1
ATOM 1870 C C . GLY A 1 236 ? 7.856 -14.960 19.718 1.00 94.81 236 GLY A C 1
ATOM 1871 O O . GLY A 1 236 ? 7.862 -16.170 19.510 1.00 94.81 236 GLY A O 1
ATOM 1872 N N . ASP A 1 237 ? 8.941 -14.195 19.576 1.00 96.88 237 ASP A N 1
ATOM 1873 C CA . ASP A 1 237 ? 10.281 -14.710 19.291 1.00 96.88 237 ASP A CA 1
ATOM 1874 C C . ASP A 1 237 ? 11.321 -14.046 20.215 1.00 96.88 237 ASP A C 1
ATOM 1876 O O . ASP A 1 237 ? 11.844 -12.975 19.903 1.00 96.88 237 ASP A O 1
ATOM 1880 N N . PRO A 1 238 ? 11.688 -14.687 21.342 1.00 96.19 238 PRO A N 1
ATOM 1881 C CA . PRO A 1 238 ? 12.682 -14.150 22.274 1.00 96.19 238 PRO A CA 1
ATOM 1882 C C . PRO A 1 238 ? 14.081 -13.944 21.674 1.00 96.19 238 PRO A C 1
ATOM 1884 O O . PRO A 1 238 ? 14.923 -13.308 22.309 1.00 96.19 238 PRO A O 1
ATOM 1887 N N . THR A 1 239 ? 14.359 -14.506 20.492 1.00 96.69 239 THR A N 1
ATOM 1888 C CA . THR A 1 239 ? 15.645 -14.367 19.795 1.00 96.69 239 THR A CA 1
ATOM 1889 C C . THR A 1 239 ? 15.679 -13.192 18.816 1.00 96.69 239 THR A C 1
ATOM 1891 O O . THR A 1 239 ? 16.727 -12.915 18.229 1.00 96.69 239 THR A O 1
ATOM 1894 N N . TRP A 1 240 ? 14.567 -12.466 18.666 1.00 96.62 240 TRP A N 1
ATOM 1895 C CA . TRP A 1 240 ? 14.459 -11.325 17.766 1.00 96.62 240 TRP A CA 1
ATOM 1896 C C . TRP A 1 240 ? 15.416 -10.183 18.146 1.00 96.62 240 TRP A C 1
ATOM 1898 O O . TRP A 1 240 ? 15.364 -9.639 19.252 1.00 96.62 240 TRP A O 1
ATOM 1908 N N . ASP A 1 241 ? 16.263 -9.757 17.203 1.00 95.31 241 ASP A N 1
ATOM 1909 C CA . ASP A 1 241 ? 17.174 -8.626 17.402 1.00 95.31 241 ASP A CA 1
ATOM 1910 C C . ASP A 1 241 ? 16.446 -7.279 17.281 1.00 95.31 241 ASP A C 1
ATOM 1912 O O . ASP A 1 241 ? 16.401 -6.640 16.226 1.00 95.31 241 ASP A O 1
ATOM 1916 N N . THR A 1 242 ? 15.903 -6.818 18.404 1.00 93.56 242 THR A N 1
ATOM 1917 C CA . THR A 1 242 ? 15.216 -5.525 18.501 1.00 93.56 242 THR A CA 1
ATOM 1918 C C . THR A 1 242 ? 16.141 -4.322 18.315 1.00 93.56 242 THR A C 1
ATOM 1920 O O . THR A 1 242 ? 15.647 -3.233 18.023 1.00 93.56 242 THR A O 1
ATOM 1923 N N . LYS A 1 243 ? 17.468 -4.477 18.453 1.00 93.31 243 LYS A N 1
ATOM 1924 C CA . LYS A 1 243 ? 18.411 -3.350 18.363 1.00 93.31 243 LYS A CA 1
ATOM 1925 C C . LYS A 1 243 ? 18.646 -2.918 16.925 1.00 93.31 243 LYS A C 1
ATOM 1927 O O . LYS A 1 243 ? 18.744 -1.723 16.668 1.00 93.31 243 LYS A O 1
ATOM 1932 N N . THR A 1 244 ? 18.754 -3.875 16.006 1.00 93.62 244 THR A N 1
ATOM 1933 C CA . THR A 1 244 ? 19.013 -3.582 14.588 1.00 93.62 244 THR A CA 1
ATOM 1934 C C . THR A 1 244 ? 17.735 -3.557 13.757 1.00 93.62 244 THR A C 1
ATOM 1936 O O . THR A 1 244 ? 17.621 -2.747 12.841 1.00 93.62 244 THR A O 1
ATOM 1939 N N . ARG A 1 245 ? 16.752 -4.407 14.083 1.00 91.69 245 ARG A N 1
ATOM 1940 C CA . ARG A 1 245 ? 15.531 -4.585 13.276 1.00 91.69 245 ARG A CA 1
ATOM 1941 C C . ARG A 1 245 ? 14.328 -3.813 13.811 1.00 91.69 245 ARG A C 1
ATOM 1943 O O . ARG A 1 245 ? 13.291 -3.771 13.152 1.00 91.69 245 ARG A O 1
ATOM 1950 N N . GLY A 1 246 ? 14.442 -3.230 15.005 1.00 94.56 246 GLY A N 1
ATOM 1951 C CA . GLY A 1 246 ? 13.303 -2.675 15.728 1.00 94.56 246 GLY A CA 1
ATOM 1952 C C . GLY A 1 246 ? 12.267 -3.749 16.081 1.00 94.56 246 GLY A C 1
ATOM 1953 O O . GLY A 1 246 ? 12.565 -4.945 16.099 1.00 94.56 246 GLY A O 1
ATOM 1954 N N . THR A 1 247 ? 11.034 -3.315 16.351 1.00 96.00 247 THR A N 1
ATOM 1955 C CA . THR A 1 247 ? 9.898 -4.203 16.678 1.00 96.00 247 THR A CA 1
ATOM 1956 C C . THR A 1 247 ? 8.719 -3.907 15.743 1.00 96.00 247 THR A C 1
ATOM 1958 O O . THR A 1 247 ? 7.716 -3.328 16.166 1.00 96.00 247 THR A O 1
ATOM 1961 N N . PRO A 1 248 ? 8.834 -4.211 14.437 1.00 95.31 248 PRO A N 1
ATOM 1962 C CA . PRO A 1 248 ? 7.824 -3.811 13.462 1.00 95.31 248 PRO A CA 1
ATOM 1963 C C . PRO A 1 248 ? 6.444 -4.424 13.740 1.00 95.31 248 PRO A C 1
ATOM 1965 O O . PRO A 1 248 ? 5.437 -3.790 13.420 1.00 95.31 248 PRO A O 1
ATOM 1968 N N . GLY A 1 249 ? 6.380 -5.593 14.384 1.00 96.75 249 GLY A N 1
ATOM 1969 C CA . GLY A 1 249 ? 5.126 -6.263 14.733 1.00 96.75 249 GLY A CA 1
ATOM 1970 C C . GLY A 1 249 ? 4.443 -5.790 16.007 1.00 96.75 249 GLY A C 1
ATOM 1971 O O . GLY A 1 249 ? 3.369 -6.309 16.317 1.00 96.75 249 GLY A O 1
ATOM 1972 N N . LEU A 1 250 ? 5.032 -4.833 16.731 1.00 95.75 250 LEU A N 1
ATOM 1973 C CA . LEU A 1 250 ? 4.526 -4.352 18.017 1.00 95.75 250 LEU A CA 1
ATOM 1974 C C . LEU A 1 250 ? 3.035 -3.986 17.949 1.00 95.75 250 LEU A C 1
ATOM 1976 O O . LEU A 1 250 ? 2.578 -3.415 16.954 1.00 95.75 250 LEU A O 1
ATOM 1980 N N . GLY A 1 251 ? 2.288 -4.316 19.000 1.00 93.69 251 GLY A N 1
ATOM 1981 C CA . GLY A 1 251 ? 0.886 -3.937 19.183 1.00 93.69 251 GLY A CA 1
ATOM 1982 C C . GLY A 1 251 ? 0.637 -2.451 19.419 1.00 93.69 251 GLY A C 1
ATOM 1983 O O . GLY A 1 251 ? 1.522 -1.720 19.853 1.00 93.69 251 GLY A O 1
ATOM 1984 N N . GLY A 1 252 ? -0.590 -2.008 19.148 1.00 91.31 252 GLY A N 1
ATOM 1985 C CA . GLY A 1 252 ? -1.139 -0.784 19.731 1.00 91.31 252 GLY A CA 1
ATOM 1986 C C . GLY A 1 252 ? -1.622 -1.010 21.174 1.00 91.31 252 GLY A C 1
ATOM 1987 O O . GLY A 1 252 ? -1.596 -2.138 21.662 1.00 91.31 252 GLY A O 1
ATOM 1988 N N . PRO A 1 253 ? -2.119 0.027 21.870 1.00 91.25 253 PRO A N 1
ATOM 1989 C CA . PRO A 1 253 ? -2.530 -0.054 23.279 1.00 91.25 253 PRO A CA 1
ATOM 1990 C C . PRO A 1 253 ? -3.531 -1.170 23.628 1.00 91.25 253 PRO A C 1
ATOM 1992 O O . PRO A 1 253 ? -3.540 -1.661 24.756 1.00 91.25 253 PRO A O 1
ATOM 1995 N N . ARG A 1 254 ? -4.377 -1.594 22.678 1.00 92.19 254 ARG A N 1
ATOM 1996 C CA . ARG A 1 254 ? -5.339 -2.697 22.864 1.00 92.19 254 ARG A CA 1
ATOM 1997 C C . ARG A 1 254 ? -4.722 -4.092 22.692 1.00 92.19 254 ARG A C 1
ATOM 1999 O O . ARG A 1 254 ? -5.409 -5.079 22.948 1.00 92.19 254 ARG A O 1
ATOM 2006 N N . TRP A 1 255 ? -3.465 -4.194 22.259 1.00 95.62 255 TRP A N 1
ATOM 2007 C CA . TRP A 1 255 ? -2.772 -5.455 22.012 1.00 95.62 255 TRP A CA 1
ATOM 2008 C C . TRP A 1 255 ? -1.404 -5.497 22.700 1.00 95.62 255 TRP A C 1
ATOM 2010 O O . TRP A 1 255 ? -0.472 -4.798 22.323 1.00 95.62 255 TRP A O 1
ATOM 2020 N N . VAL A 1 256 ? -1.270 -6.388 23.682 1.00 93.69 256 VAL A N 1
ATOM 2021 C CA . VAL A 1 256 ? -0.019 -6.624 24.432 1.00 93.69 256 VAL A CA 1
ATOM 2022 C C . VAL A 1 256 ? 0.510 -8.053 24.254 1.00 93.69 256 VAL A C 1
ATOM 2024 O O . VAL A 1 256 ? 1.302 -8.533 25.061 1.00 93.69 256 VAL A O 1
ATOM 2027 N N . GLY A 1 257 ? 0.000 -8.767 23.247 1.00 96.00 257 GLY A N 1
ATOM 2028 C CA . GLY A 1 257 ? 0.375 -10.148 22.955 1.00 96.00 257 GLY A CA 1
ATOM 2029 C C . GLY A 1 257 ? 1.588 -10.242 22.031 1.00 96.00 257 GLY A C 1
ATOM 2030 O O . GLY A 1 257 ? 2.535 -9.471 22.128 1.00 96.00 257 GLY A O 1
ATOM 2031 N N . VAL A 1 258 ? 1.548 -11.211 21.120 1.00 97.38 258 VAL A N 1
ATOM 2032 C CA . VAL A 1 258 ? 2.604 -11.471 20.133 1.00 97.38 258 VAL A CA 1
ATOM 2033 C C . VAL A 1 258 ? 2.822 -10.272 19.195 1.00 97.38 258 VAL A C 1
ATOM 2035 O O . VAL A 1 258 ? 1.870 -9.750 18.612 1.00 97.38 258 VAL A O 1
ATOM 2038 N N . ASP A 1 259 ? 4.080 -9.883 18.988 1.00 97.62 259 ASP A N 1
ATOM 2039 C CA . ASP A 1 259 ? 4.540 -8.856 18.051 1.00 97.62 259 ASP A CA 1
ATOM 2040 C C . ASP A 1 259 ? 4.468 -9.384 16.607 1.00 97.62 259 ASP A C 1
ATOM 2042 O O . ASP A 1 259 ? 5.478 -9.574 15.934 1.00 97.62 259 ASP A O 1
ATOM 2046 N N . GLY A 1 260 ? 3.268 -9.678 16.117 1.00 97.31 260 GLY A N 1
ATOM 2047 C CA . GLY A 1 260 ? 3.071 -10.275 14.800 1.00 97.31 260 GLY A CA 1
ATOM 2048 C C . GLY A 1 260 ? 1.645 -10.754 14.575 1.00 97.31 260 GLY A C 1
ATOM 2049 O O . GLY A 1 260 ? 0.697 -10.212 15.154 1.00 97.31 260 GLY A O 1
ATOM 2050 N N . TYR A 1 261 ? 1.509 -11.771 13.729 1.00 97.44 261 TYR A N 1
ATOM 2051 C CA . TYR A 1 261 ? 0.247 -12.450 13.457 1.00 97.44 261 TYR A CA 1
ATOM 2052 C C . TYR A 1 261 ? -0.062 -13.492 14.534 1.00 97.44 261 TYR A C 1
ATOM 2054 O O . TYR A 1 261 ? 0.695 -14.440 14.732 1.00 97.44 261 TYR A O 1
ATOM 2062 N N . ASP A 1 262 ? -1.208 -13.339 15.198 1.00 97.06 262 ASP A N 1
ATOM 2063 C CA . ASP A 1 262 ? -1.659 -14.225 16.271 1.00 97.06 262 ASP A CA 1
ATOM 2064 C C . ASP A 1 262 ? -3.194 -14.396 16.243 1.00 97.06 262 ASP A C 1
ATOM 2066 O O . ASP A 1 262 ? -3.912 -13.420 15.986 1.00 97.06 262 ASP A O 1
ATOM 2070 N N . PRO A 1 263 ? -3.739 -15.604 16.497 1.00 95.69 263 PRO A N 1
ATOM 2071 C CA . PRO A 1 263 ? -5.185 -15.832 16.494 1.00 95.69 263 PRO A CA 1
ATOM 2072 C C . PRO A 1 263 ? -5.971 -14.957 17.482 1.00 95.69 263 PRO A C 1
ATOM 2074 O O . PRO A 1 263 ? -7.087 -14.539 17.168 1.00 95.69 263 PRO A O 1
ATOM 2077 N N . ALA A 1 264 ? -5.415 -14.643 18.656 1.00 96.94 264 ALA A N 1
ATOM 2078 C CA . ALA A 1 264 ? -6.066 -13.749 19.609 1.00 96.94 264 ALA A CA 1
ATOM 2079 C C . ALA A 1 264 ? -6.010 -12.285 19.138 1.00 96.94 264 ALA A C 1
ATOM 2081 O O . ALA A 1 264 ? -6.970 -11.543 19.358 1.00 96.94 264 ALA A O 1
ATOM 2082 N N . ARG A 1 265 ? -4.966 -11.885 18.398 1.00 97.06 265 ARG A N 1
ATOM 2083 C CA . ARG A 1 265 ? -4.906 -10.565 17.740 1.00 97.06 265 ARG A CA 1
ATOM 2084 C C . ARG A 1 265 ? -5.978 -10.433 16.663 1.00 97.06 265 ARG A C 1
ATOM 2086 O O . ARG A 1 265 ? -6.677 -9.426 16.590 1.00 97.06 265 ARG A O 1
ATOM 2093 N N . TRP A 1 266 ? -6.178 -11.495 15.884 1.00 96.12 266 TRP A N 1
ATOM 2094 C CA . TRP A 1 266 ? -7.261 -11.575 14.904 1.00 96.12 266 TRP A CA 1
ATOM 2095 C C . TRP A 1 266 ? -8.646 -11.475 15.558 1.00 96.12 266 TRP A C 1
ATOM 2097 O O . TRP A 1 266 ? -9.528 -10.776 15.055 1.00 96.12 266 TRP A O 1
ATOM 2107 N N . ALA A 1 267 ? -8.845 -12.138 16.702 1.00 95.62 267 ALA A N 1
ATOM 2108 C CA . ALA A 1 267 ? -10.084 -12.042 17.472 1.00 95.62 267 ALA A CA 1
ATOM 2109 C C . ALA A 1 267 ? -10.349 -10.612 17.974 1.00 95.62 267 ALA A C 1
ATOM 2111 O O . ALA A 1 267 ? -11.479 -10.133 17.856 1.00 95.62 267 ALA A O 1
ATOM 2112 N N . LEU A 1 268 ? -9.312 -9.909 18.447 1.00 95.56 268 LEU A N 1
ATOM 2113 C CA . LEU A 1 268 ? -9.399 -8.490 18.795 1.00 95.56 268 LEU A CA 1
ATOM 2114 C C . LEU A 1 268 ? -9.848 -7.654 17.589 1.00 95.56 268 LEU A C 1
ATOM 2116 O O . LEU A 1 268 ? -10.814 -6.905 17.698 1.00 95.56 268 LEU A O 1
ATOM 2120 N N . TRP A 1 269 ? -9.212 -7.804 16.424 1.00 95.31 269 TRP A N 1
ATOM 2121 C CA . TRP A 1 269 ? -9.585 -7.047 15.222 1.00 95.31 269 TRP A CA 1
ATOM 2122 C C . TRP A 1 269 ? -11.046 -7.269 14.808 1.00 95.31 269 TRP A C 1
ATOM 2124 O O . TRP A 1 269 ? -11.753 -6.306 14.504 1.00 95.31 269 TRP A O 1
ATOM 2134 N N . LYS A 1 270 ? -11.534 -8.517 14.865 1.00 92.75 270 LYS A N 1
ATOM 2135 C CA . LYS A 1 270 ? -12.957 -8.841 14.643 1.00 92.75 270 LYS A CA 1
ATOM 2136 C C . LYS A 1 270 ? -13.873 -8.116 15.624 1.00 92.75 270 LYS A C 1
ATOM 2138 O O . LYS A 1 270 ? -14.896 -7.551 15.222 1.00 92.75 270 LYS A O 1
ATOM 2143 N N . GLN A 1 271 ? -13.512 -8.128 16.906 1.00 93.06 271 GLN A N 1
ATOM 2144 C CA . GLN A 1 271 ? -14.262 -7.432 17.943 1.00 93.06 271 GLN A CA 1
ATOM 2145 C C . GLN A 1 271 ? -14.333 -5.929 17.642 1.00 93.06 271 GLN A C 1
ATOM 2147 O O . GLN A 1 271 ? -15.425 -5.364 17.663 1.00 93.06 271 GLN A O 1
ATOM 2152 N N . VAL A 1 272 ? -13.211 -5.292 17.292 1.00 90.81 272 VAL A N 1
ATOM 2153 C CA . VAL A 1 272 ? -13.173 -3.846 17.024 1.00 90.81 272 VAL A CA 1
ATOM 2154 C C . VAL A 1 272 ? -14.010 -3.471 15.802 1.00 90.81 272 VAL A C 1
ATOM 2156 O O . VAL A 1 272 ? -14.795 -2.528 15.872 1.00 90.81 272 VAL A O 1
ATOM 2159 N N . PHE A 1 273 ? -13.939 -4.228 14.704 1.00 89.31 273 PHE A N 1
ATOM 2160 C CA . PHE A 1 273 ? -14.831 -3.984 13.563 1.00 89.31 273 PHE A CA 1
ATOM 2161 C C . PHE A 1 273 ? -16.313 -4.109 13.941 1.00 89.31 273 PHE A C 1
ATOM 2163 O O . PHE A 1 273 ? -17.140 -3.333 13.460 1.00 89.31 273 PHE A O 1
ATOM 2170 N N . THR A 1 274 ? -16.652 -5.047 14.827 1.00 87.81 274 THR A N 1
ATOM 2171 C CA . THR A 1 274 ? -18.022 -5.217 15.332 1.00 87.81 274 THR A CA 1
ATOM 2172 C C . THR A 1 274 ? -18.458 -4.025 16.189 1.00 87.81 274 THR A C 1
ATOM 2174 O O . THR A 1 274 ? -19.576 -3.531 16.037 1.00 87.81 274 THR A O 1
ATOM 2177 N N . GLU A 1 275 ? -17.580 -3.526 17.065 1.00 88.06 275 GLU A N 1
ATOM 2178 C CA . GLU A 1 275 ? -17.802 -2.307 17.856 1.00 88.06 275 GLU A CA 1
ATOM 2179 C C . GLU A 1 275 ? -18.100 -1.111 16.941 1.00 88.06 275 GLU A C 1
ATOM 2181 O O . GLU A 1 275 ? -19.138 -0.463 17.102 1.00 88.06 275 GLU A O 1
ATOM 2186 N N . VAL A 1 276 ? -17.252 -0.886 15.931 1.00 84.94 276 VAL A N 1
ATOM 2187 C CA . VAL A 1 276 ? -17.401 0.200 14.949 1.00 84.94 276 VAL A CA 1
ATOM 2188 C C . VAL A 1 276 ? -18.722 0.082 14.191 1.00 84.94 276 VAL A C 1
ATOM 2190 O O . VAL A 1 276 ? -19.494 1.040 14.144 1.00 84.94 276 VAL A O 1
ATOM 2193 N N . ALA A 1 277 ? -19.044 -1.102 13.661 1.00 81.75 277 ALA A N 1
ATOM 2194 C CA . ALA A 1 277 ? -20.290 -1.322 12.929 1.00 81.75 277 ALA A CA 1
ATOM 2195 C C . ALA A 1 277 ? -21.533 -1.044 13.796 1.00 81.75 277 ALA A C 1
ATOM 2197 O O . ALA A 1 277 ? -22.530 -0.491 13.322 1.00 81.75 277 ALA A O 1
ATOM 2198 N N . ASN A 1 278 ? -21.481 -1.390 15.085 1.00 81.44 278 ASN A N 1
ATOM 2199 C CA . ASN A 1 278 ? -22.567 -1.135 16.031 1.00 81.44 278 ASN A CA 1
ATOM 2200 C C . ASN A 1 278 ? -22.677 0.344 16.433 1.00 81.44 278 ASN A C 1
ATOM 2202 O O . ASN A 1 278 ? -23.775 0.828 16.719 1.00 81.44 278 ASN A O 1
ATOM 2206 N N . GLU A 1 279 ? -21.567 1.077 16.503 1.00 78.94 279 GLU A N 1
ATOM 2207 C CA . GLU A 1 279 ? -21.565 2.529 16.715 1.00 78.94 279 GLU A CA 1
ATOM 2208 C C . GLU A 1 279 ? -22.165 3.274 15.521 1.00 78.94 279 GLU A C 1
ATOM 2210 O O . GLU A 1 279 ? -23.054 4.110 15.703 1.00 78.94 279 GLU A O 1
ATOM 2215 N N . GLU A 1 280 ? -21.745 2.932 14.303 1.00 67.81 280 GLU A N 1
ATOM 2216 C CA . GLU A 1 280 ? -22.288 3.512 13.072 1.00 67.81 280 GLU A CA 1
ATOM 2217 C C . GLU A 1 280 ? -23.778 3.197 12.900 1.00 67.81 280 GLU A C 1
ATOM 2219 O O . GLU A 1 280 ? -24.578 4.095 12.622 1.00 67.81 280 GLU A O 1
ATOM 2224 N N . GLY A 1 281 ? -24.183 1.946 13.152 1.00 57.78 281 GLY A N 1
ATOM 2225 C CA . GLY A 1 281 ? -25.588 1.540 13.111 1.00 57.78 281 GLY A CA 1
ATOM 2226 C C . GLY A 1 281 ? -26.460 2.345 14.079 1.00 57.78 281 GLY A C 1
ATOM 2227 O O . GLY A 1 281 ? -27.532 2.816 13.698 1.00 57.78 281 GLY A O 1
ATOM 2228 N N . ARG A 1 282 ? -25.975 2.591 15.307 1.00 56.75 282 ARG A N 1
ATOM 2229 C CA . ARG A 1 282 ? -26.669 3.431 16.299 1.00 56.75 282 ARG A CA 1
ATOM 2230 C C . ARG A 1 282 ? -26.799 4.887 15.846 1.00 56.75 282 ARG A C 1
ATOM 2232 O O . ARG A 1 282 ? -27.882 5.466 15.996 1.00 56.75 282 ARG A O 1
ATOM 2239 N N . LYS A 1 283 ? -25.742 5.466 15.257 1.00 60.94 283 LYS A N 1
ATOM 2240 C CA . LYS A 1 283 ? -25.774 6.825 14.681 1.00 60.94 283 LYS A CA 1
ATOM 2241 C C . LYS A 1 283 ? -26.815 6.932 13.558 1.00 60.94 283 LYS A C 1
ATOM 2243 O O . LYS A 1 283 ? -27.570 7.899 13.537 1.00 60.94 283 LYS A O 1
ATOM 2248 N N . ALA A 1 284 ? -26.932 5.918 12.698 1.00 55.34 284 ALA A N 1
ATOM 2249 C CA . ALA A 1 284 ? -27.911 5.896 11.608 1.00 55.34 284 ALA A CA 1
ATOM 2250 C C . ALA A 1 284 ? -29.375 5.766 12.085 1.00 55.34 284 ALA A C 1
ATOM 2252 O O . ALA A 1 284 ? -30.281 6.306 11.453 1.00 55.34 284 ALA A O 1
ATOM 2253 N N . THR A 1 285 ? -29.626 5.066 13.199 1.00 43.06 285 THR A N 1
ATOM 2254 C CA . THR A 1 285 ? -30.987 4.818 13.722 1.00 43.06 285 THR A CA 1
ATOM 2255 C C . THR A 1 285 ? -31.540 5.900 14.655 1.00 43.06 285 THR A C 1
ATOM 2257 O O . THR A 1 285 ? -32.718 5.849 15.007 1.00 43.06 285 THR A O 1
ATOM 2260 N N . THR A 1 286 ? -30.734 6.881 15.070 1.00 34.94 286 THR A N 1
ATOM 2261 C CA . THR A 1 286 ? -31.179 7.931 16.001 1.00 34.94 286 THR A CA 1
ATOM 2262 C C . THR A 1 286 ? -31.725 9.136 15.218 1.00 34.94 286 THR A C 1
ATOM 2264 O O . THR A 1 286 ? -30.946 9.823 14.558 1.00 34.94 286 THR A O 1
ATOM 2267 N N . PRO A 1 287 ? -33.035 9.461 15.273 1.00 37.94 287 PRO A N 1
ATOM 2268 C CA . PRO A 1 287 ? -33.564 10.622 14.569 1.00 37.94 287 PRO A CA 1
ATOM 2269 C C . PRO A 1 287 ? -33.082 11.901 15.263 1.00 37.94 287 PRO A C 1
ATOM 2271 O O . PRO A 1 287 ? -33.495 12.205 16.382 1.00 37.94 287 PRO A O 1
ATOM 2274 N N . HIS A 1 288 ? -32.210 12.666 14.601 1.00 39.00 288 HIS A N 1
ATOM 2275 C CA . HIS A 1 288 ? -31.794 13.995 15.049 1.00 39.00 288 HIS A CA 1
ATOM 2276 C C . HIS A 1 288 ? -33.007 14.938 15.169 1.00 39.00 288 HIS A C 1
ATOM 2278 O O . HIS A 1 288 ? -33.457 15.553 14.200 1.00 39.00 288 HIS A O 1
ATOM 2284 N N . ARG A 1 289 ? -33.536 15.085 16.389 1.00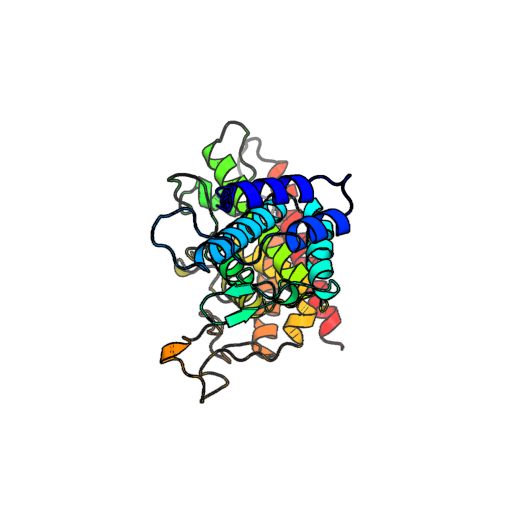 34.72 289 ARG A N 1
ATOM 2285 C CA . ARG A 1 289 ? -34.265 16.288 16.805 1.00 34.72 289 ARG A CA 1
ATOM 2286 C C . ARG A 1 289 ? -33.220 17.371 17.074 1.00 34.72 289 ARG A C 1
ATOM 2288 O O . ARG A 1 289 ? -32.570 17.302 18.103 1.00 34.72 289 ARG A O 1
ATOM 2295 N N . PHE A 1 290 ? -33.037 18.300 16.135 1.00 34.06 290 PHE A N 1
ATOM 2296 C CA . PHE A 1 290 ? -33.065 19.765 16.322 1.00 34.06 290 PHE A CA 1
ATOM 2297 C C . PHE A 1 290 ? -32.443 20.517 15.119 1.00 34.06 290 PHE A C 1
ATOM 2299 O O . PHE A 1 290 ? -31.383 20.168 14.617 1.00 34.06 290 PHE A O 1
ATOM 2306 N N . SER A 1 291 ? -33.186 21.548 14.688 1.00 31.03 291 SER A N 1
ATOM 2307 C CA . SER A 1 291 ? -32.853 22.734 13.866 1.00 31.03 291 SER A CA 1
ATOM 2308 C C . SER A 1 291 ? -32.210 22.604 12.469 1.00 31.03 291 SER A C 1
ATOM 2310 O O . SER A 1 291 ? -31.016 22.411 12.301 1.00 31.03 291 SER A O 1
ATOM 2312 N N . GLN A 1 292 ? -33.084 22.839 11.481 1.00 36.62 292 GLN A N 1
ATOM 2313 C CA . GLN A 1 292 ? -32.932 23.507 10.176 1.00 36.62 292 GLN A CA 1
ATOM 2314 C C . GLN A 1 292 ? -31.527 23.823 9.619 1.00 36.62 292 GLN A C 1
ATOM 2316 O O . GLN A 1 292 ? -30.804 24.659 10.146 1.00 36.62 292 GLN A O 1
ATOM 2321 N N . GLY A 1 293 ? -31.266 23.303 8.410 1.00 31.05 293 GLY A N 1
ATOM 2322 C CA . GLY A 1 293 ? -30.294 23.867 7.465 1.00 31.05 293 GLY A CA 1
ATOM 2323 C C . GLY A 1 293 ? -29.712 22.845 6.484 1.00 31.05 293 GLY A C 1
ATOM 2324 O O . GLY A 1 293 ? -28.660 22.293 6.758 1.00 31.05 293 GLY A O 1
ATOM 2325 N N . ARG A 1 294 ? -30.409 22.573 5.364 1.00 36.69 294 ARG A N 1
ATOM 2326 C CA . ARG A 1 294 ? -29.940 21.991 4.070 1.00 36.69 294 ARG A CA 1
ATOM 2327 C C . ARG A 1 294 ? -28.750 20.984 4.023 1.00 36.69 294 ARG A C 1
ATOM 2329 O O . ARG A 1 294 ? -28.128 20.861 2.979 1.00 36.69 294 ARG A O 1
ATOM 2336 N N . ARG A 1 295 ? -28.475 20.179 5.054 1.00 39.72 295 ARG A N 1
ATOM 2337 C CA . ARG A 1 295 ? -27.518 19.046 5.020 1.00 39.72 295 ARG A CA 1
ATOM 2338 C C . ARG A 1 295 ? -28.270 17.714 5.063 1.00 39.72 295 ARG A C 1
ATOM 2340 O O . ARG A 1 295 ? -28.503 17.189 6.144 1.00 39.72 295 ARG A O 1
ATOM 2347 N N . ARG A 1 296 ? -28.793 17.209 3.938 1.00 38.28 296 ARG A N 1
ATOM 2348 C CA . ARG A 1 296 ? -29.612 15.969 3.975 1.00 38.28 296 ARG A CA 1
ATOM 2349 C C . ARG A 1 296 ? -29.329 14.893 2.936 1.00 38.28 296 ARG A C 1
ATOM 2351 O O . ARG A 1 296 ? -29.924 13.831 3.053 1.00 38.28 296 ARG A O 1
ATOM 2358 N N . VAL A 1 297 ? -28.435 15.102 1.972 1.00 34.16 297 VAL A N 1
ATOM 2359 C CA . VAL A 1 297 ? -28.185 14.078 0.935 1.00 34.16 297 VAL A CA 1
ATOM 2360 C C . VAL A 1 297 ? -26.801 13.434 1.075 1.00 34.16 297 VAL A C 1
ATOM 2362 O O . VAL A 1 297 ? -26.691 12.219 0.939 1.00 34.16 297 VAL A O 1
ATOM 2365 N N . ASN A 1 298 ? -25.771 14.189 1.471 1.00 32.03 298 ASN A N 1
ATOM 2366 C CA . ASN A 1 298 ? -24.401 13.659 1.548 1.00 32.03 298 ASN A CA 1
ATOM 2367 C C . ASN A 1 298 ? -24.138 12.791 2.797 1.00 32.03 298 ASN A C 1
ATOM 2369 O O . ASN A 1 298 ? -23.428 11.793 2.693 1.00 32.03 298 ASN A O 1
ATOM 2373 N N . ASP A 1 299 ? -24.779 13.078 3.938 1.00 34.25 299 ASP A N 1
ATOM 2374 C CA . ASP A 1 299 ? -24.600 12.289 5.173 1.00 34.25 299 ASP A CA 1
ATOM 2375 C C . ASP A 1 299 ? -25.132 10.849 5.049 1.00 34.25 299 ASP A C 1
ATOM 2377 O O . ASP A 1 299 ? -24.590 9.930 5.660 1.00 34.25 299 ASP A O 1
ATOM 2381 N N . GLN A 1 300 ? -26.158 10.614 4.218 1.00 28.95 300 GLN A N 1
ATOM 2382 C CA . GLN A 1 300 ? -26.685 9.263 3.987 1.00 28.95 300 GLN A CA 1
ATOM 2383 C C . GLN A 1 300 ? -25.773 8.423 3.085 1.00 28.95 300 GLN A C 1
ATOM 2385 O O . GLN A 1 300 ? -25.596 7.239 3.352 1.00 28.95 300 GLN A O 1
ATOM 2390 N N . VAL A 1 301 ? -25.160 9.006 2.050 1.00 30.22 301 VAL A N 1
ATOM 2391 C CA . VAL A 1 301 ? -24.252 8.272 1.143 1.00 30.22 301 VAL A CA 1
ATOM 2392 C C . VAL A 1 301 ? -22.954 7.882 1.862 1.00 30.22 301 VAL A C 1
ATOM 2394 O O . VAL A 1 301 ? -22.444 6.779 1.668 1.00 30.22 301 VAL A O 1
ATOM 2397 N N . ARG A 1 302 ? -22.471 8.753 2.755 1.00 36.97 302 ARG A N 1
ATOM 2398 C CA . ARG A 1 302 ? -21.227 8.593 3.517 1.00 36.97 302 ARG A CA 1
ATOM 2399 C C . ARG A 1 302 ? -21.261 7.445 4.527 1.00 36.97 302 ARG A C 1
ATOM 2401 O O . ARG A 1 302 ? -20.331 6.650 4.579 1.00 36.97 302 ARG A O 1
ATOM 2408 N N . VAL A 1 303 ? -22.363 7.311 5.268 1.00 40.38 303 VAL A N 1
ATOM 2409 C CA . VAL A 1 303 ? -22.564 6.188 6.199 1.00 40.38 303 VAL A CA 1
ATOM 2410 C C . VAL A 1 303 ? -22.700 4.868 5.436 1.00 40.38 303 VAL A C 1
ATOM 2412 O O . VAL A 1 303 ? -22.262 3.838 5.920 1.00 40.38 303 VAL A O 1
ATOM 2415 N N . ILE A 1 304 ? -23.250 4.868 4.219 1.00 39.41 304 ILE A N 1
ATOM 2416 C CA . ILE A 1 304 ? -23.514 3.628 3.474 1.00 39.41 304 ILE A CA 1
ATOM 2417 C C . ILE A 1 304 ? -22.232 2.984 2.917 1.00 39.41 304 ILE A C 1
ATOM 2419 O O . ILE A 1 304 ? -22.164 1.755 2.890 1.00 39.41 304 ILE A O 1
ATOM 2423 N N . TYR A 1 305 ? -21.221 3.753 2.492 1.00 38.12 305 TYR A N 1
ATOM 2424 C CA . TYR A 1 305 ? -19.996 3.179 1.911 1.00 38.12 305 TYR A CA 1
ATOM 2425 C C . TYR A 1 305 ? -19.082 2.537 2.967 1.00 38.12 305 TYR A C 1
ATOM 2427 O O . TYR A 1 305 ? -18.783 1.349 2.829 1.00 38.12 305 TYR A O 1
ATOM 2435 N N . SER A 1 306 ? -18.744 3.234 4.059 1.00 49.94 306 SER A N 1
ATOM 2436 C CA . SER A 1 306 ? -17.976 2.635 5.168 1.00 49.94 306 SER A CA 1
ATOM 2437 C C . SER A 1 306 ? -18.735 1.478 5.824 1.00 49.94 306 SER A C 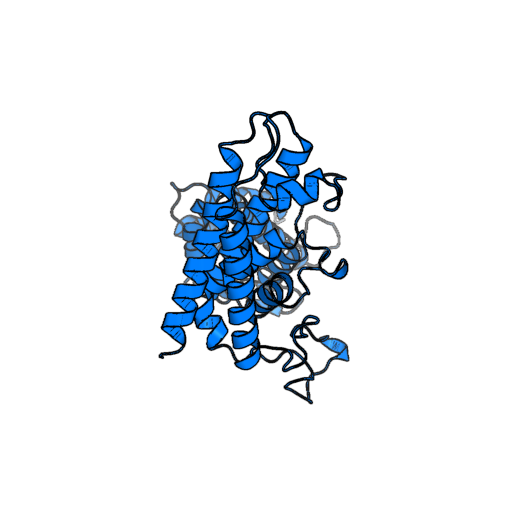1
ATOM 2439 O O . SER A 1 306 ? -18.176 0.399 6.005 1.00 49.94 306 SER A O 1
ATOM 2441 N N . PHE A 1 307 ? -20.046 1.616 6.048 1.00 50.78 307 PHE A N 1
ATOM 2442 C CA . PHE A 1 307 ? -20.852 0.560 6.668 1.00 50.78 307 PHE A CA 1
ATOM 2443 C C . PHE A 1 307 ? -20.981 -0.696 5.799 1.00 50.78 307 PHE A C 1
ATOM 2445 O O . PHE A 1 307 ? -20.975 -1.816 6.314 1.00 50.78 307 PHE A O 1
ATOM 2452 N N . LYS A 1 308 ? -21.097 -0.548 4.470 1.00 53.16 308 LYS A N 1
ATOM 2453 C CA . LYS A 1 308 ? -21.173 -1.691 3.549 1.00 53.16 308 LYS A CA 1
ATOM 2454 C C . LYS A 1 308 ? -19.824 -2.397 3.434 1.00 53.16 308 LYS A C 1
ATOM 2456 O O . LYS A 1 308 ? -19.815 -3.623 3.401 1.00 53.16 308 LYS A O 1
ATOM 2461 N N . VAL A 1 309 ? -18.712 -1.658 3.432 1.00 56.84 309 VAL A N 1
ATOM 2462 C CA . VAL A 1 309 ? -17.361 -2.240 3.425 1.00 56.84 309 VAL A CA 1
ATOM 2463 C C . VAL A 1 309 ? -17.076 -2.955 4.750 1.00 56.84 309 VAL A C 1
ATOM 2465 O O . VAL A 1 309 ? -16.731 -4.131 4.725 1.00 56.84 309 VAL A O 1
ATOM 2468 N N . ILE A 1 310 ? -17.345 -2.330 5.902 1.00 59.66 310 ILE A N 1
ATOM 2469 C CA . ILE A 1 310 ? -17.138 -2.942 7.227 1.00 59.66 310 ILE A CA 1
ATOM 2470 C C . ILE A 1 310 ? -18.034 -4.177 7.423 1.00 59.66 310 ILE A C 1
ATOM 2472 O O . ILE A 1 310 ? -17.560 -5.211 7.895 1.00 59.66 310 ILE A O 1
ATOM 2476 N N . ARG A 1 311 ? -19.312 -4.137 7.011 1.00 59.91 311 ARG A N 1
ATOM 2477 C CA . ARG A 1 311 ? -20.182 -5.328 7.051 1.00 59.91 311 ARG A CA 1
ATOM 2478 C C . ARG A 1 311 ? -19.750 -6.421 6.078 1.00 59.91 311 ARG A C 1
ATOM 2480 O O . ARG A 1 311 ? -19.874 -7.595 6.414 1.00 59.91 311 ARG A O 1
ATOM 2487 N N . CYS A 1 312 ? -19.252 -6.072 4.891 1.00 58.53 312 CYS A N 1
ATOM 2488 C CA . CYS A 1 312 ? -18.657 -7.053 3.984 1.00 58.53 312 CYS A CA 1
ATOM 2489 C C . CYS A 1 312 ? -17.438 -7.722 4.626 1.00 58.53 312 CYS A C 1
ATOM 2491 O O . CYS A 1 312 ? -17.355 -8.948 4.589 1.00 58.53 312 CYS A O 1
ATOM 2493 N N . SER A 1 313 ? -16.561 -6.953 5.279 1.00 57.97 313 SER A N 1
ATOM 2494 C CA . SER A 1 313 ? -15.438 -7.493 6.047 1.00 57.97 313 SER A CA 1
ATOM 2495 C C . SER A 1 313 ? -15.925 -8.454 7.130 1.00 57.97 313 SER A C 1
ATOM 2497 O O . SER A 1 313 ? -15.472 -9.593 7.164 1.00 57.97 313 SER A O 1
ATOM 2499 N N . LEU A 1 314 ? -16.897 -8.058 7.962 1.00 59.25 314 LEU A N 1
ATOM 2500 C CA . LEU A 1 314 ? -17.455 -8.909 9.028 1.00 59.25 314 LEU A CA 1
ATOM 2501 C C . LEU A 1 314 ? -18.064 -10.216 8.495 1.00 59.25 314 LEU A C 1
ATOM 2503 O O . LEU A 1 314 ? -17.754 -11.285 9.011 1.00 59.25 314 LEU A O 1
ATOM 2507 N N . ASN A 1 315 ? -18.837 -10.161 7.407 1.00 60.62 315 ASN A N 1
ATOM 2508 C CA . ASN A 1 315 ? -19.382 -11.364 6.766 1.00 60.62 315 ASN A CA 1
ATOM 2509 C C . ASN A 1 315 ? -18.278 -12.298 6.232 1.00 60.62 315 ASN A C 1
ATOM 2511 O O . ASN A 1 315 ? -18.466 -13.514 6.163 1.00 60.62 315 ASN A O 1
ATOM 2515 N N . LEU A 1 316 ? -17.134 -11.744 5.814 1.00 58.44 316 LEU A N 1
ATOM 2516 C CA . LEU A 1 316 ? -15.966 -12.529 5.412 1.00 58.44 316 LEU A CA 1
ATOM 2517 C C . LEU A 1 316 ? -15.251 -13.134 6.624 1.00 58.44 316 LEU A C 1
ATOM 2519 O O . LEU A 1 316 ? -14.792 -14.267 6.526 1.00 58.44 316 LEU A O 1
ATOM 2523 N N . PHE A 1 317 ? -15.188 -12.431 7.757 1.00 59.09 317 PHE A N 1
ATOM 2524 C CA . PHE A 1 317 ? -14.666 -12.981 9.011 1.00 59.09 317 PHE A CA 1
ATOM 2525 C C . PHE A 1 317 ? -15.520 -14.156 9.518 1.00 59.09 317 PHE A C 1
ATOM 2527 O O . PHE A 1 317 ? -14.964 -15.201 9.841 1.00 59.09 317 PHE A O 1
ATOM 2534 N N . GLU A 1 318 ? -16.851 -14.035 9.522 1.00 58.66 318 GLU A N 1
ATOM 2535 C CA . GLU A 1 318 ? -17.759 -15.089 10.012 1.00 58.66 318 GLU A CA 1
ATOM 2536 C C . GLU A 1 318 ? -17.689 -16.376 9.180 1.00 58.66 318 GLU A C 1
ATOM 2538 O O . GLU A 1 318 ? -17.701 -17.478 9.724 1.00 58.66 318 GLU A O 1
ATOM 2543 N N . LYS A 1 319 ? -17.540 -16.268 7.854 1.00 59.53 319 LYS A N 1
ATOM 2544 C CA . LYS A 1 319 ? -17.365 -17.446 6.986 1.00 59.53 319 LYS A CA 1
ATOM 2545 C C . LYS A 1 319 ? -16.059 -18.205 7.241 1.00 59.53 319 LYS A C 1
ATOM 2547 O O . LYS A 1 319 ? -15.962 -19.363 6.848 1.00 59.53 319 LYS A O 1
ATOM 2552 N N . ARG A 1 320 ? -15.059 -17.555 7.843 1.00 61.72 320 ARG A N 1
ATOM 2553 C CA . ARG A 1 320 ? -13.699 -18.088 8.014 1.00 61.72 320 ARG A CA 1
ATOM 2554 C C . ARG A 1 320 ? -13.484 -18.788 9.355 1.00 61.72 320 ARG A C 1
ATOM 2556 O O . ARG A 1 320 ? -12.605 -19.628 9.427 1.00 61.72 320 ARG A O 1
ATOM 2563 N N . ASP A 1 321 ? -14.311 -18.526 10.368 1.00 52.41 321 ASP A N 1
ATOM 2564 C CA . ASP A 1 321 ? -14.264 -19.248 11.655 1.00 52.41 321 ASP A CA 1
ATOM 2565 C C . ASP A 1 321 ? -14.794 -20.702 11.556 1.00 52.41 321 ASP A C 1
ATOM 2567 O O . ASP A 1 321 ? -14.773 -21.448 12.535 1.00 52.41 321 ASP A O 1
ATOM 2571 N N . HIS A 1 322 ? -15.284 -21.107 10.380 1.00 48.94 322 HIS A N 1
ATOM 2572 C CA . HIS A 1 322 ? -15.829 -22.438 10.094 1.00 48.94 322 HIS A CA 1
ATOM 2573 C C . HIS A 1 322 ? -14.938 -23.303 9.179 1.00 48.94 322 HIS A C 1
ATOM 2575 O O . HIS A 1 322 ? -15.366 -24.393 8.790 1.00 48.94 322 HIS A O 1
ATOM 2581 N N . LEU A 1 323 ? -13.740 -22.823 8.826 1.00 42.31 323 LEU A N 1
ATOM 2582 C CA . LEU A 1 323 ? -12.713 -23.538 8.053 1.00 42.31 323 LEU A CA 1
ATOM 2583 C C . LEU A 1 323 ? -11.516 -23.867 8.950 1.00 42.31 323 LEU A C 1
ATOM 2585 O O . LEU A 1 323 ? -10.956 -24.969 8.767 1.00 42.31 323 LEU A O 1
#

Secondary structure (DSSP, 8-state):
--------HHHHHHHHHHHHH-TTS-HHHHHHHHHTS-S----SSTT--TTHHHHHHHHHHHHHHHHHHHH-GGGHHHHHHHHHHHHHS-PPPEEETTEEE-GGG-TTHHHHHHHHTTS---SSS--TTSHHHHHHHTTPPPPTT-HHHHHHHHHHHHHHHHHHHHHHHHT-TTS----HHHHHHHHHHHHSS-TT-GGG-BTTB-HHHHHHHHHHHHHHHHHHHHH---B-STTT-TT--HHHH--TT---TT--S-SB--HHHHHHHHHHHHHHHHHHHHHHHS---S---S--SHHHHHHHHHHHHHHHHHHHHHHHTT-

pLDDT: mean 81.34, std 19.09, range [28.95, 98.56]

Sequence (323 aa):
MATGISFNPTSRAVEFIAVLRDTTVPLENVAELIISLPRDLRGVYAGDEPNEGVADFLWFLWEGFLDLAEKDVKNHPRSREFLKLFTVLNEPTYLLWGSELTLAQLPLLGAVSRDRINGIKIYGDQDINSESGQRVLSGDVPEPSDFDGLAFYEGRCKWLNVNHFFASLWVDDEIPVDYDLFALWAMRAGLEFDPKSEESHSDVGPRDLLIETASIWATIAGDKMYRCKGIYGANGDPTWDTKTRGTPGLGGPRWVGVDGYDPARWALWKQVFTEVANEEGRKATTPHRFSQGRRRVNDQVRVIYSFKVIRCSLNLFEKRDHL

Foldseek 3Di:
DPPPPQDDLLVVLVVLLVQLPPPVDDLLVSLVVVQPDDQQNQYNDDPDDSQVSVVSNLLNNLVSLLVQLLQDVVSLVSSLVSLLVQLVDDGDWHQHPNDTDGCLLVPCNQVSLCVLLPAQDQPDPDDCPDPLNQCLLLPDDDDPPPVSNVSSVSSSSSSLSSLLSVLQQCVPPSRPDDCLLVLLVLLQLQQQEDPPDPVNPDNRHHNSSSVSSNLSNLLRVVVVLQPDPDAQDCQVPVPDDCPVRNLSQDHHNNDPHTSHRDPVSVVSSLVRLVVVLVVLVVVVPDDDPDDDDPPDDRVVVSSCPSNVSSVSSNVVVVVPVVD

Radius of gyration: 22.3 Å; chains: 1; bounding box: 69×50×54 Å